Protein AF-A0AAQ1MCQ1-F1 (afdb_monomer_lite)

Foldseek 3Di:
DDFDDDPQFTWDDWDDDPQKIKTWTAHPPDQQRIWIFIDGPSHDTDDIDGHRDPVVNVVVSVVVSVVSNVVVVVVQVVLDDCADPVGGFPDWDDQARQWIWTDDPPWTAIKGFPVCCVVQPDPLLQVQFDDDDRTTTATPVARRLSVVVSCVVVVRGDDDDDPVDHPCRSVVVSLVNCVVRVVVSNVVVVVVVVVVVVVVVVVVVVVVVD

Organism: NCBI:txid1720313

InterPro domains:
  IPR054276 Domain of unknown function DUF7007 [PF22653] (80-205)

pLDDT: mean 91.24, std 7.46, range [50.47, 98.5]

Structure (mmCIF, N/CA/C/O backbone):
data_AF-A0AAQ1MCQ1-F1
#
_entry.id   AF-A0AAQ1MCQ1-F1
#
loop_
_atom_site.group_PDB
_atom_site.id
_atom_site.type_symbol
_atom_site.label_atom_id
_atom_site.label_alt_id
_atom_site.label_comp_id
_atom_site.label_asym_id
_atom_site.label_entity_id
_atom_site.label_seq_id
_atom_site.pdbx_PDB_ins_code
_atom_site.Cartn_x
_atom_site.Cartn_y
_atom_site.Cartn_z
_atom_site.occupancy
_atom_site.B_iso_or_equiv
_atom_site.auth_seq_id
_atom_site.auth_comp_id
_atom_site.auth_asym_id
_atom_site.auth_atom_id
_atom_site.pdbx_PDB_model_num
ATOM 1 N N . MET A 1 1 ? -8.388 2.622 -31.362 1.00 54.69 1 MET A N 1
ATOM 2 C CA . MET A 1 1 ? -7.335 2.719 -30.328 1.00 54.69 1 MET A CA 1
ATOM 3 C C . MET A 1 1 ? -6.683 4.078 -30.476 1.00 54.69 1 MET A C 1
ATOM 5 O O . MET A 1 1 ? -6.372 4.443 -31.602 1.00 54.69 1 MET A O 1
ATOM 9 N N . ASN A 1 2 ? -6.541 4.844 -29.393 1.00 78.44 2 ASN A N 1
ATOM 10 C CA . ASN A 1 2 ? -5.810 6.109 -29.449 1.00 78.44 2 ASN A CA 1
ATOM 11 C C . ASN A 1 2 ? -4.317 5.787 -29.511 1.00 78.44 2 ASN A C 1
ATOM 13 O O . ASN A 1 2 ? -3.780 5.181 -28.587 1.00 78.44 2 ASN A O 1
ATOM 17 N N . VAL A 1 3 ? -3.676 6.136 -30.624 1.00 87.12 3 VAL A N 1
ATOM 18 C CA . VAL A 1 3 ? -2.232 5.965 -30.799 1.00 87.12 3 VAL A CA 1
ATOM 19 C C . VAL A 1 3 ? -1.528 6.961 -29.878 1.00 87.12 3 VAL A C 1
ATOM 21 O O . VAL A 1 3 ? -1.791 8.160 -29.959 1.00 87.12 3 VAL A O 1
ATOM 24 N N . ARG A 1 4 ? -0.653 6.474 -28.990 1.00 93.81 4 ARG A N 1
ATOM 25 C CA . ARG A 1 4 ? 0.198 7.330 -28.152 1.00 93.81 4 ARG A CA 1
ATOM 26 C C . ARG A 1 4 ? 1.521 7.563 -28.867 1.00 93.81 4 ARG A C 1
ATOM 28 O O . ARG A 1 4 ? 2.126 6.611 -29.354 1.00 93.81 4 ARG A O 1
ATOM 35 N N . ILE A 1 5 ? 1.952 8.818 -28.931 1.00 94.69 5 ILE A N 1
ATOM 36 C CA . ILE A 1 5 ? 3.196 9.220 -29.589 1.00 94.69 5 ILE A CA 1
ATOM 37 C C . ILE A 1 5 ? 3.964 10.122 -28.631 1.00 94.69 5 ILE A C 1
ATOM 39 O O . ILE A 1 5 ? 3.403 11.089 -28.118 1.00 94.69 5 ILE A O 1
ATOM 43 N N . ASN A 1 6 ? 5.243 9.827 -28.419 1.00 95.25 6 ASN A N 1
ATOM 44 C CA . ASN A 1 6 ? 6.150 10.664 -27.642 1.00 95.25 6 ASN A CA 1
ATOM 45 C C . ASN A 1 6 ? 7.442 10.887 -28.430 1.00 95.25 6 ASN A C 1
ATOM 47 O O . ASN A 1 6 ? 8.059 9.935 -28.891 1.00 95.25 6 ASN A O 1
ATOM 51 N N . GLN A 1 7 ? 7.838 12.149 -28.613 1.00 93.94 7 GLN A N 1
ATOM 52 C CA . GLN A 1 7 ? 9.054 12.534 -29.353 1.00 93.94 7 GLN A CA 1
ATOM 53 C C . GLN A 1 7 ? 9.187 11.882 -30.748 1.00 93.94 7 GLN A C 1
ATOM 55 O O . GLN A 1 7 ? 10.286 11.585 -31.201 1.00 93.94 7 GLN A O 1
ATOM 60 N N . GLY A 1 8 ? 8.063 11.645 -31.433 1.00 94.00 8 GLY A N 1
ATOM 61 C CA . GLY A 1 8 ? 8.033 10.989 -32.747 1.00 94.00 8 GLY A CA 1
ATOM 62 C C . GLY A 1 8 ? 8.042 9.455 -32.712 1.00 94.00 8 GLY A C 1
ATOM 63 O O . GLY A 1 8 ? 7.820 8.839 -33.751 1.00 94.00 8 GLY A O 1
ATOM 64 N N . TYR A 1 9 ? 8.211 8.841 -31.539 1.00 96.62 9 TYR A N 1
ATOM 65 C CA . TYR A 1 9 ? 8.103 7.397 -31.345 1.00 96.62 9 TYR A CA 1
ATOM 66 C C . TYR A 1 9 ? 6.657 7.013 -31.042 1.00 96.62 9 TYR A C 1
ATOM 68 O O . TYR A 1 9 ? 6.025 7.571 -30.139 1.00 96.62 9 TYR A O 1
ATOM 76 N N . VAL A 1 10 ? 6.135 6.042 -31.784 1.00 96.50 10 VAL A N 1
ATOM 77 C CA . VAL A 1 10 ? 4.821 5.443 -31.539 1.00 96.50 10 VAL A CA 1
ATOM 78 C C . VAL A 1 10 ? 4.958 4.441 -30.403 1.00 96.50 10 VAL A C 1
ATOM 80 O O . VAL A 1 10 ? 5.807 3.559 -30.468 1.00 96.50 10 VAL A O 1
ATOM 83 N N . ILE A 1 11 ? 4.133 4.559 -29.364 1.00 96.88 11 ILE A N 1
ATOM 84 C CA . ILE A 1 11 ? 4.150 3.605 -28.254 1.00 96.88 11 ILE A CA 1
ATOM 85 C C . ILE A 1 11 ? 3.502 2.296 -28.703 1.00 96.88 11 ILE A C 1
ATOM 87 O O . ILE A 1 11 ? 2.307 2.270 -29.009 1.00 96.88 11 ILE A O 1
ATOM 91 N N . THR A 1 12 ? 4.287 1.223 -28.726 1.00 96.69 12 THR A N 1
ATOM 92 C CA . THR A 1 12 ? 3.872 -0.099 -29.213 1.00 96.69 12 THR A CA 1
ATOM 93 C C . THR A 1 12 ? 3.559 -1.070 -28.079 1.00 96.69 12 THR A C 1
ATOM 95 O O . THR A 1 12 ? 2.686 -1.920 -28.229 1.00 96.69 12 THR A O 1
ATOM 98 N N . ASP A 1 13 ? 4.229 -0.924 -26.934 1.00 96.62 13 ASP A N 1
ATOM 99 C CA . ASP A 1 13 ? 4.133 -1.848 -25.802 1.00 96.62 13 ASP A CA 1
ATOM 100 C C . ASP A 1 13 ? 4.107 -1.078 -24.486 1.00 96.62 13 ASP A C 1
ATOM 102 O O . ASP A 1 13 ? 4.677 0.012 -24.380 1.00 96.62 13 ASP A O 1
ATOM 106 N N . SER A 1 14 ? 3.463 -1.657 -23.474 1.00 96.06 14 SER A N 1
ATOM 107 C CA . SER A 1 14 ? 3.400 -1.086 -22.130 1.00 96.06 14 SER A CA 1
ATOM 108 C C . SER A 1 14 ? 3.245 -2.160 -21.059 1.00 96.06 14 SER A C 1
ATOM 110 O O . SER A 1 14 ? 2.430 -3.069 -21.221 1.00 96.06 14 SER A O 1
ATOM 112 N N . ILE A 1 15 ? 3.945 -2.005 -19.937 1.00 96.56 15 ILE A N 1
ATOM 113 C CA . ILE A 1 15 ? 3.802 -2.811 -18.720 1.00 96.56 15 ILE A CA 1
ATOM 114 C C . ILE A 1 15 ? 3.482 -1.872 -17.559 1.00 96.56 15 ILE A C 1
ATOM 116 O O . ILE A 1 15 ? 4.109 -0.827 -17.420 1.00 96.56 15 ILE A O 1
ATOM 120 N N . HIS A 1 16 ? 2.517 -2.249 -16.722 1.00 95.44 16 HIS A N 1
ATOM 121 C CA . HIS A 1 16 ? 2.160 -1.499 -15.518 1.00 95.44 16 HIS A CA 1
ATOM 122 C C . HIS A 1 16 ? 2.610 -2.251 -14.267 1.00 95.44 16 HIS A C 1
ATOM 124 O O . HIS A 1 16 ? 2.296 -3.432 -14.118 1.00 95.44 16 HIS A O 1
ATOM 130 N N . ILE A 1 17 ? 3.284 -1.547 -13.356 1.00 94.62 17 ILE A N 1
ATOM 131 C CA . ILE A 1 17 ? 3.667 -2.038 -12.028 1.00 94.62 17 ILE A CA 1
ATOM 132 C C . ILE A 1 17 ? 3.114 -1.059 -10.987 1.00 94.62 17 ILE A C 1
ATOM 134 O O . ILE A 1 17 ? 3.655 0.023 -10.751 1.00 94.62 17 ILE A O 1
ATOM 138 N N . GLY A 1 18 ? 1.978 -1.410 -10.382 1.00 88.31 18 GLY A N 1
ATOM 139 C CA . GLY A 1 18 ? 1.263 -0.509 -9.480 1.00 88.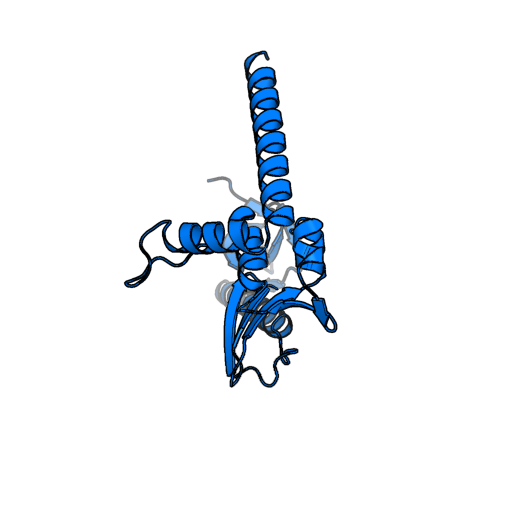31 18 GLY A CA 1
ATOM 140 C C . GLY A 1 18 ? 0.822 0.770 -10.200 1.00 88.31 18 GLY A C 1
ATOM 141 O O . GLY A 1 18 ? -0.047 0.728 -11.069 1.00 88.31 18 GLY A O 1
ATOM 142 N N . LYS A 1 19 ? 1.404 1.913 -9.819 1.00 88.56 19 LYS A N 1
ATOM 143 C CA . LYS A 1 19 ? 1.137 3.224 -10.444 1.00 88.56 19 LYS A CA 1
ATOM 144 C C . LYS A 1 19 ? 2.151 3.618 -11.525 1.00 88.56 19 LYS A C 1
ATOM 146 O O . LYS A 1 19 ? 1.944 4.643 -12.167 1.00 88.56 19 LYS A O 1
ATOM 151 N N . ALA A 1 20 ? 3.230 2.857 -11.687 1.00 92.19 20 ALA A N 1
ATOM 152 C CA . ALA A 1 20 ? 4.235 3.100 -12.711 1.00 92.19 20 ALA A CA 1
ATOM 153 C C . ALA A 1 20 ? 3.838 2.398 -14.016 1.00 92.19 20 ALA A C 1
ATOM 155 O O . ALA A 1 20 ? 3.318 1.279 -13.998 1.00 92.19 20 ALA A O 1
ATOM 156 N N . GLU A 1 21 ? 4.104 3.047 -15.145 1.00 96.69 21 GLU A N 1
ATOM 157 C CA . GLU A 1 21 ? 3.989 2.458 -16.475 1.00 96.69 21 GLU A CA 1
ATOM 158 C C . GLU A 1 21 ? 5.360 2.517 -17.152 1.00 96.69 21 GLU A C 1
ATOM 160 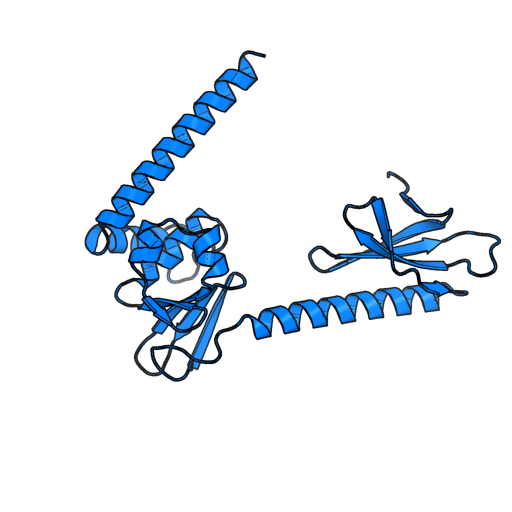O O . GLU A 1 21 ? 6.005 3.559 -17.154 1.00 96.69 21 GLU A O 1
ATOM 165 N N . PHE A 1 22 ? 5.795 1.425 -17.770 1.00 97.88 22 PHE A N 1
ATOM 166 C CA . PHE A 1 22 ? 6.969 1.399 -18.637 1.00 97.88 22 PHE A CA 1
ATOM 167 C C . PHE A 1 22 ? 6.537 1.061 -20.054 1.00 97.88 22 PHE A C 1
ATOM 169 O O . PHE A 1 22 ? 5.672 0.207 -20.246 1.00 97.88 22 PHE A O 1
ATOM 176 N N . VAL A 1 23 ? 7.116 1.726 -21.049 1.00 97.81 23 VAL A N 1
ATOM 177 C CA . VAL A 1 23 ? 6.676 1.633 -22.446 1.00 97.81 23 VAL A CA 1
ATOM 178 C C . VAL A 1 23 ? 7.836 1.412 -23.401 1.00 97.81 23 VAL A C 1
ATOM 180 O O . VAL A 1 23 ? 8.946 1.847 -23.111 1.00 97.81 23 VAL A O 1
ATOM 183 N N . ILE A 1 24 ? 7.556 0.813 -24.561 1.00 98.25 24 ILE A N 1
ATOM 184 C CA . ILE A 1 24 ? 8.437 0.861 -25.736 1.00 98.25 24 ILE A CA 1
ATOM 185 C C . ILE A 1 24 ? 7.834 1.829 -26.751 1.00 98.25 24 ILE A C 1
ATOM 187 O O . ILE A 1 24 ? 6.664 1.704 -27.120 1.00 98.25 24 ILE A O 1
ATOM 191 N N . GLY A 1 25 ? 8.643 2.783 -27.200 1.00 97.75 25 GLY A N 1
ATOM 192 C CA . GLY A 1 25 ? 8.392 3.612 -28.368 1.00 97.75 25 GLY A CA 1
ATOM 193 C C . GLY A 1 25 ? 9.208 3.130 -29.566 1.00 97.75 25 GLY A C 1
ATOM 194 O O . GLY A 1 25 ? 10.383 2.792 -29.419 1.00 97.75 25 GLY A O 1
ATOM 195 N N . GLU A 1 26 ? 8.606 3.146 -30.753 1.00 97.50 26 GLU A N 1
ATOM 196 C CA . GLU A 1 26 ? 9.258 2.794 -32.015 1.00 97.50 26 GLU A CA 1
ATOM 197 C C . GLU A 1 26 ? 9.171 3.941 -33.029 1.00 97.50 26 GLU A C 1
ATOM 199 O O . GLU A 1 26 ? 8.122 4.567 -33.206 1.00 97.50 26 GLU A O 1
ATOM 204 N N . MET A 1 27 ? 10.285 4.217 -33.705 1.00 96.31 27 MET A N 1
ATOM 205 C CA . MET A 1 27 ? 10.373 5.189 -34.790 1.00 96.31 27 MET A CA 1
ATOM 206 C C . MET A 1 27 ? 11.223 4.613 -35.924 1.00 96.31 27 MET A C 1
ATOM 208 O O . MET A 1 27 ? 12.359 4.190 -35.725 1.00 96.31 27 MET A O 1
ATOM 212 N N . SER A 1 28 ? 10.691 4.617 -37.144 1.00 90.94 28 SER A N 1
ATOM 213 C CA . SER A 1 28 ? 11.452 4.199 -38.324 1.00 90.94 28 SER A CA 1
ATOM 214 C C . SER A 1 28 ? 12.466 5.271 -38.750 1.00 90.94 28 SER A C 1
ATOM 216 O O . SER A 1 28 ? 12.240 6.463 -38.554 1.00 90.94 28 SER A O 1
ATOM 218 N N . ASN A 1 29 ? 13.553 4.856 -39.409 1.00 86.69 29 ASN A N 1
ATOM 219 C CA . ASN A 1 29 ? 14.557 5.740 -40.030 1.00 86.69 29 ASN A CA 1
ATOM 220 C C . ASN A 1 29 ? 15.342 6.656 -39.063 1.00 86.69 29 ASN A C 1
ATOM 222 O O . ASN A 1 29 ? 15.767 7.743 -39.447 1.00 86.69 29 ASN A O 1
ATOM 226 N N . THR A 1 30 ? 15.575 6.213 -37.827 1.00 89.62 30 THR A N 1
ATOM 227 C CA . THR A 1 30 ? 16.449 6.878 -36.839 1.00 89.62 30 THR A CA 1
ATOM 228 C C . THR A 1 30 ? 17.598 5.942 -36.428 1.00 89.62 30 THR A C 1
ATOM 230 O O . THR A 1 30 ? 17.419 4.723 -36.472 1.00 89.62 30 THR A O 1
ATOM 233 N N . PRO A 1 31 ? 18.777 6.459 -36.019 1.00 89.19 31 PRO A N 1
ATOM 234 C CA . PRO A 1 31 ? 19.873 5.635 -35.496 1.00 89.19 31 PRO A CA 1
ATOM 235 C C . PRO A 1 31 ? 19.496 4.778 -34.276 1.00 89.19 31 PRO A C 1
ATOM 237 O O . PRO A 1 31 ? 20.094 3.725 -34.065 1.00 89.19 31 PRO A O 1
ATOM 240 N N . ALA A 1 32 ? 18.507 5.213 -33.490 1.00 94.12 32 ALA A N 1
ATOM 241 C CA . ALA A 1 32 ? 17.949 4.467 -32.365 1.00 94.12 32 ALA A CA 1
ATOM 242 C C . ALA A 1 32 ? 16.444 4.240 -32.589 1.00 94.12 32 ALA A C 1
ATOM 244 O O . ALA A 1 32 ? 15.640 5.043 -32.128 1.00 94.12 32 ALA A O 1
ATOM 245 N N . PRO A 1 33 ? 16.042 3.198 -33.340 1.00 97.12 33 PRO A N 1
ATOM 246 C CA . PRO A 1 33 ? 14.639 2.944 -33.678 1.00 97.12 33 PRO A CA 1
ATOM 247 C C . PRO A 1 33 ? 13.744 2.605 -32.491 1.00 97.12 33 PRO A C 1
ATOM 249 O O . PRO A 1 33 ? 12.527 2.706 -32.620 1.00 97.12 33 PRO A O 1
ATOM 252 N N . PHE A 1 34 ? 14.316 2.237 -31.344 1.00 98.31 34 PHE A N 1
ATOM 253 C CA . PHE A 1 34 ? 13.559 1.885 -30.151 1.00 98.31 34 PHE A CA 1
ATOM 254 C C . PHE A 1 34 ? 13.958 2.761 -28.973 1.00 98.31 34 PHE A C 1
ATOM 256 O O . PHE A 1 34 ? 15.116 3.153 -28.830 1.00 98.31 34 PHE A O 1
ATOM 263 N N . VAL A 1 35 ? 13.006 3.019 -28.089 1.00 98.12 35 VAL A N 1
ATOM 264 C CA . VAL A 1 35 ? 13.251 3.691 -26.816 1.00 98.12 35 VAL A CA 1
ATOM 265 C C . VAL A 1 35 ? 12.343 3.105 -25.753 1.00 98.12 35 VAL A C 1
ATOM 267 O O . VAL A 1 35 ? 11.178 2.826 -26.028 1.00 98.12 35 VAL A O 1
ATOM 270 N N . THR A 1 36 ? 12.855 2.921 -24.543 1.00 98.31 36 THR A N 1
ATOM 271 C CA . THR A 1 36 ? 12.014 2.645 -23.379 1.00 98.31 36 THR A CA 1
ATOM 272 C C . THR A 1 36 ? 11.842 3.904 -22.545 1.00 98.31 36 THR A C 1
ATOM 274 O O . THR A 1 36 ? 12.791 4.667 -22.369 1.00 98.31 36 THR A O 1
ATOM 277 N N . TRP A 1 37 ? 10.646 4.132 -22.011 1.00 98.19 37 TRP A N 1
ATOM 278 C CA . TRP A 1 37 ? 10.375 5.218 -21.065 1.00 98.19 37 TRP A CA 1
ATOM 279 C C . TRP A 1 37 ? 9.621 4.698 -19.855 1.00 98.19 37 TRP A C 1
ATOM 281 O O . TRP A 1 37 ? 8.891 3.714 -19.949 1.00 98.19 37 TRP A O 1
ATOM 291 N N . GLU A 1 38 ? 9.737 5.424 -18.750 1.00 96.81 38 GLU A N 1
ATOM 292 C CA . GLU A 1 38 ? 8.694 5.423 -17.734 1.00 96.81 38 GLU A CA 1
ATOM 293 C C . GLU A 1 38 ? 7.653 6.477 -18.118 1.00 96.81 38 GLU A C 1
ATOM 295 O O . GLU A 1 38 ? 7.995 7.571 -18.577 1.00 96.81 38 GLU A O 1
ATOM 300 N N . CYS A 1 39 ? 6.382 6.126 -17.981 1.00 94.19 39 CYS A N 1
ATOM 301 C CA . CYS A 1 39 ? 5.243 6.975 -18.252 1.00 94.19 39 CYS A CA 1
ATOM 302 C C . CYS A 1 39 ? 4.426 7.166 -16.975 1.00 94.19 39 CYS A C 1
ATOM 304 O O . CYS A 1 39 ? 4.161 6.227 -16.224 1.00 94.19 39 CYS A O 1
ATOM 306 N N . LYS A 1 40 ? 3.987 8.401 -16.750 1.00 88.31 40 LYS A N 1
ATOM 307 C CA . LYS A 1 40 ? 3.058 8.759 -15.685 1.00 88.31 40 LYS A CA 1
ATOM 308 C C . LYS A 1 40 ? 1.837 9.448 -16.280 1.00 88.31 40 LYS A C 1
ATOM 310 O O . LYS A 1 40 ? 1.958 10.272 -17.186 1.00 88.31 40 LYS A O 1
ATOM 315 N N . ASP A 1 41 ? 0.661 9.077 -15.777 1.00 84.56 41 ASP A N 1
ATOM 316 C CA . ASP A 1 41 ? -0.644 9.627 -16.174 1.00 84.56 41 ASP A CA 1
ATOM 317 C C . ASP A 1 41 ? -0.937 9.537 -17.692 1.00 84.56 41 ASP A C 1
ATOM 319 O O . ASP A 1 41 ? -1.775 10.259 -18.231 1.00 84.56 41 ASP A O 1
ATOM 323 N N . GLY A 1 42 ? -0.245 8.633 -18.397 1.00 82.62 42 GLY A N 1
ATOM 324 C CA . GLY A 1 42 ? -0.431 8.348 -19.820 1.00 82.62 42 GLY A CA 1
ATOM 325 C C . GLY A 1 42 ? 0.084 9.418 -20.790 1.00 82.62 42 GLY A C 1
ATOM 326 O O . GLY A 1 42 ? -0.092 9.248 -21.997 1.00 82.62 42 GLY A O 1
ATOM 327 N N . ASN A 1 43 ? 0.691 10.507 -20.303 1.00 86.69 43 ASN A N 1
ATOM 328 C CA . ASN A 1 43 ? 1.175 11.609 -21.145 1.00 86.69 43 ASN A CA 1
ATOM 329 C C . ASN A 1 43 ? 2.544 12.187 -20.744 1.00 86.69 43 ASN A C 1
ATOM 331 O O . ASN A 1 43 ? 3.086 13.004 -21.488 1.00 86.69 43 ASN A O 1
ATOM 335 N N . ASN A 1 44 ? 3.112 11.779 -19.608 1.00 91.06 44 ASN A N 1
ATOM 336 C CA . ASN A 1 44 ? 4.391 12.284 -19.125 1.00 91.06 44 ASN A CA 1
ATOM 337 C C . ASN A 1 44 ? 5.455 11.186 -19.199 1.00 91.06 44 ASN A C 1
ATOM 339 O O . ASN A 1 44 ? 5.395 10.234 -18.426 1.00 91.06 44 ASN A O 1
ATOM 343 N N . TYR A 1 45 ? 6.412 11.320 -20.119 1.00 94.94 45 TYR A N 1
ATOM 344 C CA . TYR A 1 45 ? 7.428 10.307 -20.418 1.00 94.94 45 TYR A CA 1
ATOM 345 C C . TYR A 1 45 ? 8.824 10.771 -19.992 1.00 94.94 45 TYR A C 1
ATOM 347 O O . TYR A 1 45 ? 9.261 11.856 -20.382 1.00 94.94 45 TYR A O 1
ATOM 355 N N . PHE A 1 46 ? 9.545 9.948 -19.231 1.00 95.06 46 PHE A N 1
ATOM 356 C CA . PHE A 1 46 ? 10.850 10.306 -18.666 1.00 95.06 46 PHE A CA 1
ATOM 357 C C . PHE A 1 46 ? 11.810 9.108 -18.561 1.00 95.06 46 PHE A C 1
ATOM 359 O O . PHE A 1 46 ? 11.441 7.957 -18.797 1.00 95.06 46 PHE A O 1
ATOM 366 N N . TRP A 1 47 ? 13.086 9.419 -18.285 1.00 94.75 47 TRP A N 1
ATOM 367 C CA . TRP A 1 47 ? 14.206 8.466 -18.189 1.00 94.75 47 TRP A CA 1
ATOM 368 C C . TRP A 1 47 ? 14.279 7.508 -19.390 1.00 94.75 47 TRP A C 1
ATOM 370 O O . TRP A 1 47 ? 14.098 6.298 -19.263 1.00 94.75 47 TRP A O 1
ATOM 380 N N . GLY A 1 48 ? 14.470 8.089 -20.580 1.00 96.69 48 GLY A N 1
ATOM 381 C CA . GLY A 1 48 ? 14.471 7.358 -21.845 1.00 96.69 48 GLY A CA 1
ATOM 382 C C . GLY A 1 48 ? 15.763 6.598 -22.120 1.00 96.69 48 GLY A C 1
ATOM 383 O O . GLY A 1 48 ? 16.826 7.219 -22.111 1.00 96.69 48 GLY A O 1
ATOM 384 N N . HIS A 1 49 ? 15.679 5.300 -22.424 1.00 97.75 49 HIS A N 1
ATOM 385 C CA . HIS A 1 49 ? 16.821 4.510 -22.902 1.00 97.75 49 HIS A CA 1
ATOM 386 C C . HIS A 1 49 ? 16.664 4.221 -24.395 1.00 97.75 49 HIS A C 1
ATOM 388 O O . HIS A 1 49 ? 15.772 3.481 -24.801 1.00 97.75 49 HIS A O 1
ATOM 394 N N . TYR A 1 50 ? 17.522 4.824 -25.218 1.00 97.25 50 TYR A N 1
ATOM 395 C CA . TYR A 1 50 ? 17.488 4.698 -26.677 1.00 97.25 50 TYR A CA 1
ATOM 396 C C . TYR A 1 50 ? 18.309 3.493 -27.143 1.00 97.25 50 TYR A C 1
ATOM 398 O O . TYR A 1 50 ? 19.461 3.320 -26.746 1.00 97.25 50 TYR A O 1
ATOM 406 N N . LEU A 1 51 ? 17.709 2.652 -27.983 1.00 97.25 51 LEU A N 1
ATOM 407 C CA . LEU A 1 51 ? 18.163 1.298 -28.282 1.00 97.25 51 LEU A CA 1
ATOM 408 C C . LEU A 1 51 ? 18.069 1.009 -29.785 1.00 97.25 51 LEU A C 1
ATOM 410 O O . LEU A 1 51 ? 17.215 1.525 -30.508 1.00 97.25 51 LEU A O 1
ATOM 414 N N . THR A 1 52 ? 18.966 0.151 -30.268 1.00 96.44 52 THR A N 1
ATOM 415 C CA . THR A 1 52 ? 19.110 -0.134 -31.705 1.00 96.44 52 THR A CA 1
ATOM 416 C C . THR A 1 52 ? 18.335 -1.356 -32.177 1.00 96.44 52 THR A C 1
ATOM 418 O O . THR A 1 52 ? 18.121 -1.525 -33.374 1.00 96.44 52 THR A O 1
ATOM 421 N N . THR A 1 53 ? 17.904 -2.223 -31.257 1.00 97.00 53 THR A N 1
ATOM 422 C CA . THR A 1 53 ? 17.188 -3.457 -31.596 1.00 97.00 53 THR A CA 1
ATOM 423 C C . THR A 1 53 ? 15.958 -3.637 -30.725 1.00 97.00 53 THR A C 1
ATOM 425 O O . THR A 1 53 ? 15.978 -3.333 -29.531 1.00 97.00 53 THR A O 1
ATOM 428 N N . ARG A 1 54 ? 14.912 -4.218 -31.317 1.00 97.19 54 ARG A N 1
ATOM 429 C CA . ARG A 1 54 ? 13.668 -4.560 -30.626 1.00 97.19 54 ARG A CA 1
ATOM 430 C C . ARG A 1 54 ? 13.921 -5.428 -29.394 1.00 97.19 54 ARG A C 1
ATOM 432 O O . ARG A 1 54 ? 13.439 -5.125 -28.313 1.00 97.19 54 ARG A O 1
ATOM 439 N N . LYS A 1 55 ? 14.763 -6.456 -29.539 1.00 98.12 55 LYS A N 1
ATOM 440 C CA . LYS A 1 55 ? 15.117 -7.370 -28.445 1.00 98.12 55 LYS A CA 1
ATOM 441 C C . LYS A 1 55 ? 15.818 -6.659 -27.282 1.00 98.12 55 LYS A C 1
ATOM 443 O O . LYS A 1 55 ? 15.619 -7.044 -26.136 1.00 98.12 55 LYS A O 1
ATOM 448 N N . ALA A 1 56 ? 16.646 -5.646 -27.553 1.00 98.19 56 ALA A N 1
ATOM 449 C CA . ALA A 1 56 ? 17.255 -4.850 -26.489 1.00 98.19 56 ALA A CA 1
ATOM 450 C C . ALA A 1 56 ? 16.205 -4.003 -25.753 1.00 98.19 56 ALA A C 1
ATOM 452 O O . ALA A 1 56 ? 16.235 -3.958 -24.530 1.00 98.19 56 ALA A O 1
ATOM 453 N N . ALA A 1 57 ? 15.249 -3.412 -26.479 1.00 98.25 57 ALA A N 1
ATOM 454 C CA . ALA A 1 57 ? 14.129 -2.676 -25.886 1.00 98.25 57 ALA A CA 1
ATOM 455 C C . ALA A 1 57 ? 13.211 -3.562 -25.041 1.00 98.25 57 ALA A C 1
ATOM 457 O O . ALA A 1 57 ? 12.831 -3.170 -23.945 1.00 98.25 57 ALA A O 1
ATOM 458 N N . GLU A 1 58 ? 12.914 -4.777 -25.496 1.00 98.50 58 GLU A N 1
ATOM 459 C CA . GLU A 1 58 ? 12.137 -5.752 -24.723 1.00 98.50 58 GLU A CA 1
ATOM 460 C C . GLU A 1 58 ? 12.860 -6.184 -23.442 1.00 98.50 58 GLU A C 1
ATOM 462 O O . GLU A 1 58 ? 12.233 -6.277 -22.389 1.00 98.50 58 GLU A O 1
ATOM 467 N N . ARG A 1 59 ? 14.180 -6.411 -23.502 1.00 98.44 59 ARG A N 1
ATOM 468 C CA . ARG A 1 59 ? 14.974 -6.729 -22.305 1.00 98.44 59 ARG A CA 1
ATOM 469 C C . ARG A 1 59 ? 14.988 -5.575 -21.312 1.00 98.44 59 ARG A C 1
ATOM 471 O O . ARG A 1 59 ? 14.706 -5.807 -20.143 1.00 98.44 59 ARG A O 1
ATOM 478 N N . ASP A 1 60 ? 15.259 -4.360 -21.779 1.00 98.50 60 ASP A N 1
ATOM 479 C CA . ASP A 1 60 ? 15.280 -3.172 -20.923 1.00 98.50 60 ASP A CA 1
ATOM 480 C C . ASP A 1 60 ? 13.900 -2.901 -20.296 1.00 98.50 60 ASP A C 1
ATOM 482 O O . ASP A 1 60 ? 13.806 -2.665 -19.093 1.00 98.50 60 ASP A O 1
ATOM 486 N N . LEU A 1 61 ? 12.815 -3.048 -21.069 1.00 98.38 61 LEU A N 1
ATOM 487 C CA . LEU A 1 61 ? 11.444 -2.928 -20.566 1.00 98.38 61 LEU A CA 1
ATOM 488 C C . LEU A 1 61 ? 11.181 -3.899 -19.403 1.00 98.38 61 LEU A C 1
ATOM 490 O O . LEU A 1 61 ? 10.642 -3.497 -18.371 1.00 98.38 61 LEU A O 1
ATOM 494 N N . LEU A 1 62 ? 11.556 -5.172 -19.567 1.00 98.25 62 LEU A N 1
ATOM 495 C CA . LEU A 1 62 ? 11.374 -6.194 -18.537 1.00 98.25 62 LEU A CA 1
ATOM 496 C C . LEU A 1 62 ? 12.265 -5.944 -17.316 1.00 98.25 62 LEU A C 1
ATOM 498 O O . LEU A 1 62 ? 11.790 -6.077 -16.192 1.00 98.25 62 LEU A O 1
ATOM 502 N N . GLU A 1 63 ? 13.524 -5.553 -17.512 1.00 98.12 63 GLU A N 1
ATOM 503 C CA . GLU A 1 63 ? 14.451 -5.234 -16.419 1.00 98.12 63 GLU A CA 1
ATOM 504 C C . GLU A 1 63 ? 13.930 -4.068 -15.567 1.00 98.12 63 GLU A C 1
ATOM 506 O O . GLU A 1 63 ? 13.923 -4.166 -14.340 1.00 98.12 63 GLU A O 1
ATOM 511 N N . ARG A 1 64 ? 13.407 -3.005 -16.192 1.00 97.50 64 ARG A N 1
ATOM 512 C CA . ARG A 1 64 ? 12.790 -1.871 -15.481 1.00 97.50 64 ARG A CA 1
ATOM 513 C C . ARG A 1 64 ? 11.532 -2.281 -14.719 1.00 97.50 64 ARG A C 1
ATOM 515 O O . ARG A 1 64 ? 11.363 -1.893 -13.566 1.00 97.50 64 ARG A O 1
ATOM 522 N N . ALA A 1 65 ? 10.678 -3.102 -15.331 1.00 96.62 65 ALA A N 1
ATOM 523 C CA . ALA A 1 65 ? 9.478 -3.611 -14.673 1.00 96.62 65 ALA A CA 1
ATOM 524 C C . ALA A 1 65 ? 9.813 -4.487 -13.450 1.00 96.62 65 ALA A C 1
ATOM 526 O O . ALA A 1 65 ? 9.168 -4.360 -12.410 1.00 96.62 65 ALA A O 1
ATOM 527 N N . VAL A 1 66 ? 10.837 -5.343 -13.551 1.00 97.12 66 VAL A N 1
ATOM 528 C CA . VAL A 1 66 ? 11.314 -6.169 -12.430 1.00 97.12 66 VAL A CA 1
ATOM 529 C C . VAL A 1 66 ? 11.904 -5.299 -11.322 1.00 97.12 66 VAL A C 1
ATOM 531 O O . VAL A 1 66 ? 11.527 -5.469 -10.167 1.00 97.12 66 VAL A O 1
ATOM 534 N N . GLN A 1 67 ? 12.762 -4.332 -11.657 1.00 96.31 67 GLN A N 1
ATOM 535 C CA . GLN A 1 67 ? 13.345 -3.416 -10.670 1.00 96.31 67 GLN A CA 1
ATOM 536 C C . GLN A 1 67 ? 12.273 -2.630 -9.909 1.00 96.31 67 GLN A C 1
ATOM 538 O O . GLN A 1 67 ? 12.367 -2.489 -8.689 1.00 96.31 67 GLN A O 1
ATOM 543 N N . GLU A 1 68 ? 11.236 -2.155 -10.601 1.00 95.75 68 GLU A N 1
ATOM 544 C CA . GLU A 1 68 ? 10.125 -1.452 -9.960 1.00 95.75 68 GLU A CA 1
ATOM 545 C C . GLU A 1 68 ? 9.314 -2.382 -9.049 1.00 95.75 68 GLU A C 1
ATOM 547 O O . GLU A 1 68 ? 8.962 -2.004 -7.930 1.00 95.75 68 GLU A O 1
ATOM 552 N N . LEU A 1 69 ? 9.060 -3.622 -9.478 1.00 94.75 69 LEU A N 1
ATOM 553 C CA . LEU A 1 69 ? 8.373 -4.614 -8.649 1.00 94.75 69 LEU A CA 1
ATOM 554 C C . LEU A 1 69 ? 9.171 -4.925 -7.374 1.00 94.75 69 LEU A C 1
ATOM 556 O O . LEU A 1 69 ? 8.604 -4.958 -6.280 1.00 94.75 69 LEU A O 1
ATOM 560 N N . GLU A 1 70 ? 10.484 -5.118 -7.493 1.00 95.19 70 GLU A N 1
ATOM 561 C CA . GLU A 1 70 ? 11.382 -5.345 -6.358 1.00 95.19 70 GLU A CA 1
ATOM 562 C C . GLU A 1 70 ? 11.442 -4.129 -5.427 1.00 95.19 70 GLU A C 1
ATOM 564 O O . GLU A 1 70 ? 11.401 -4.278 -4.204 1.00 95.19 70 GLU A O 1
ATOM 569 N N . TYR A 1 71 ? 11.505 -2.918 -5.987 1.00 91.75 71 TYR A N 1
ATOM 570 C CA . TYR A 1 71 ? 11.473 -1.676 -5.223 1.00 91.75 71 TYR A CA 1
ATOM 571 C C . TYR A 1 71 ? 10.180 -1.544 -4.415 1.00 91.75 71 TYR A C 1
ATOM 573 O O . TYR A 1 71 ? 10.245 -1.312 -3.205 1.00 91.75 71 TYR A O 1
ATOM 581 N N . GLN A 1 72 ? 9.019 -1.753 -5.042 1.00 90.25 72 GLN A N 1
ATOM 582 C CA . GLN A 1 72 ? 7.725 -1.702 -4.358 1.00 90.25 72 GLN A CA 1
ATOM 583 C C . GLN A 1 72 ? 7.600 -2.800 -3.293 1.00 90.25 72 GLN A C 1
ATOM 585 O O . GLN A 1 72 ? 7.158 -2.515 -2.180 1.00 90.25 72 GLN A O 1
ATOM 590 N N . THR A 1 73 ? 8.055 -4.022 -3.588 1.00 88.06 73 THR A N 1
ATOM 591 C CA . THR A 1 73 ? 8.038 -5.150 -2.639 1.00 88.06 73 THR A CA 1
ATOM 592 C C . THR A 1 73 ? 8.894 -4.857 -1.409 1.00 88.06 73 THR A C 1
ATOM 594 O O . THR A 1 73 ? 8.438 -5.018 -0.279 1.00 88.06 73 THR A O 1
ATOM 597 N N . ARG A 1 74 ? 10.123 -4.366 -1.605 1.00 88.81 74 ARG A N 1
ATOM 598 C CA . ARG A 1 74 ? 11.021 -3.989 -0.505 1.00 88.81 74 ARG A CA 1
ATOM 599 C C . ARG A 1 74 ? 10.450 -2.844 0.320 1.00 88.81 74 ARG A C 1
ATOM 601 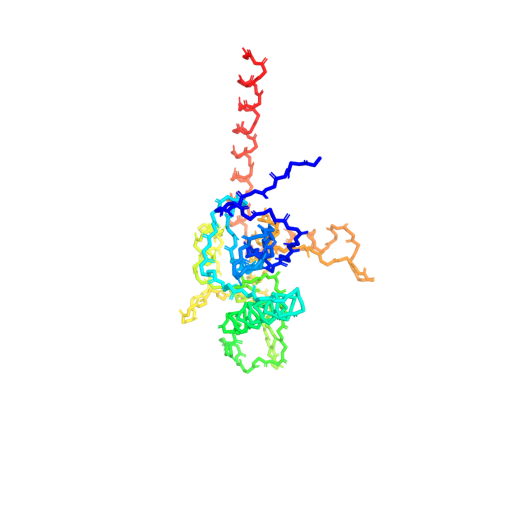O O . ARG A 1 74 ? 10.453 -2.932 1.541 1.00 88.81 74 ARG A O 1
ATOM 608 N N . ARG A 1 75 ? 9.901 -1.811 -0.324 1.00 85.56 75 ARG A N 1
ATOM 609 C CA . ARG A 1 75 ? 9.227 -0.719 0.391 1.00 85.56 75 ARG A CA 1
ATOM 610 C C . ARG A 1 75 ? 8.045 -1.209 1.212 1.00 85.56 75 ARG A C 1
ATOM 612 O O . ARG A 1 75 ? 7.830 -0.707 2.307 1.00 85.56 75 ARG A O 1
ATOM 619 N N . GLN A 1 76 ? 7.284 -2.174 0.705 1.00 80.56 76 GLN A N 1
ATOM 620 C CA . GLN A 1 76 ? 6.202 -2.782 1.470 1.00 80.56 76 GLN A CA 1
ATOM 621 C C . GLN A 1 76 ? 6.739 -3.574 2.669 1.00 80.56 76 GLN A C 1
ATOM 623 O O . GLN A 1 76 ? 6.203 -3.423 3.760 1.00 80.56 76 GLN A O 1
ATOM 628 N N . ALA A 1 77 ? 7.815 -4.346 2.506 1.00 80.19 77 ALA A N 1
ATOM 629 C CA . ALA A 1 77 ? 8.444 -5.079 3.607 1.00 80.19 77 ALA A CA 1
ATOM 630 C C . ALA A 1 77 ? 9.020 -4.141 4.687 1.00 80.19 77 ALA A C 1
ATOM 632 O O . ALA A 1 77 ? 8.832 -4.367 5.878 1.00 80.19 77 ALA A O 1
ATOM 633 N N . GLU A 1 78 ? 9.642 -3.028 4.289 1.00 81.88 78 GLU A N 1
ATOM 634 C CA . GLU A 1 78 ? 10.077 -1.958 5.206 1.00 81.88 78 GLU A CA 1
ATOM 635 C C . GLU A 1 78 ? 8.899 -1.317 5.955 1.00 81.88 78 GLU A C 1
ATOM 637 O O . GLU A 1 78 ? 9.062 -0.748 7.038 1.00 81.88 78 GLU A O 1
ATOM 642 N N . MET A 1 79 ? 7.691 -1.399 5.388 1.00 80.75 79 MET A N 1
ATOM 643 C CA . MET A 1 79 ? 6.492 -0.902 6.039 1.00 80.75 79 MET A CA 1
ATOM 644 C C . MET A 1 79 ? 5.952 -1.841 7.119 1.00 80.75 79 MET A C 1
ATOM 646 O O . MET A 1 79 ? 5.117 -1.366 7.887 1.00 80.75 79 MET A O 1
ATOM 650 N N . GLU A 1 80 ? 6.379 -3.100 7.198 1.00 89.12 80 GLU A N 1
ATOM 651 C CA . GLU A 1 80 ? 5.880 -4.105 8.151 1.00 89.12 80 GLU A CA 1
ATOM 652 C C . GLU A 1 80 ? 6.457 -3.907 9.566 1.00 89.12 80 GLU A C 1
ATOM 654 O O . GLU A 1 80 ? 7.603 -3.465 9.708 1.00 89.12 80 GLU A O 1
ATOM 659 N N . PRO A 1 81 ? 5.693 -4.224 10.628 1.00 90.25 81 PRO A N 1
ATOM 660 C CA . PRO A 1 81 ? 6.212 -4.193 11.989 1.00 90.25 81 PRO A CA 1
ATOM 661 C C . PRO A 1 81 ? 7.242 -5.313 12.175 1.00 90.25 81 PRO A C 1
ATOM 663 O O . PRO A 1 81 ? 6.996 -6.459 11.795 1.00 90.25 81 PRO A O 1
ATOM 666 N N . GLN A 1 82 ? 8.399 -4.958 12.737 1.00 88.62 82 GLN A N 1
ATOM 667 C CA . GLN A 1 82 ? 9.439 -5.913 13.143 1.00 88.62 82 GLN A CA 1
ATOM 668 C C . GLN A 1 82 ? 9.250 -6.342 14.599 1.00 88.62 82 GLN A C 1
ATOM 670 O O . GLN A 1 82 ? 9.420 -7.509 14.930 1.00 88.62 82 GLN 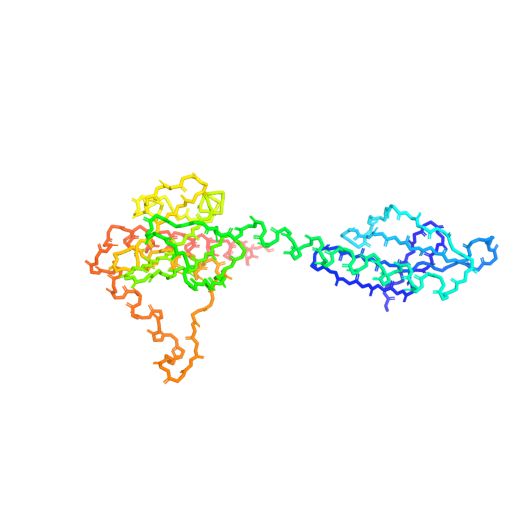A O 1
ATOM 675 N N . ASP A 1 83 ? 8.810 -5.398 15.429 1.00 90.06 83 ASP A N 1
ATOM 676 C CA . ASP A 1 83 ? 8.529 -5.587 16.844 1.00 90.06 83 ASP A CA 1
ATOM 677 C C . ASP A 1 83 ? 7.079 -5.195 17.137 1.00 90.06 83 ASP A C 1
ATOM 679 O O . ASP A 1 83 ? 6.461 -4.432 16.385 1.00 90.06 83 ASP A O 1
ATOM 683 N N . SER A 1 84 ? 6.541 -5.697 18.247 1.00 93.19 84 SER A N 1
ATOM 684 C CA . SER A 1 84 ? 5.216 -5.326 18.738 1.00 93.19 84 SER A CA 1
ATOM 685 C C . SER A 1 84 ? 5.260 -4.988 20.230 1.00 93.19 84 SER A C 1
ATOM 687 O O . SER A 1 84 ? 6.107 -5.522 20.953 1.00 93.19 84 SER A O 1
ATOM 689 N N . PRO A 1 85 ? 4.321 -4.165 20.731 1.00 93.12 85 PRO A N 1
ATOM 690 C CA . PRO A 1 85 ? 4.202 -3.907 22.168 1.00 93.12 85 PRO A CA 1
ATOM 691 C C . PRO A 1 85 ? 3.832 -5.164 22.978 1.00 93.12 85 PRO A C 1
ATOM 693 O O . PRO A 1 85 ? 3.969 -5.167 24.198 1.00 93.12 85 PRO A O 1
ATOM 696 N N . TRP A 1 86 ? 3.397 -6.242 22.314 1.00 93.88 86 TRP A N 1
ATOM 697 C CA . TRP A 1 86 ? 2.993 -7.510 22.931 1.00 93.88 86 TRP A CA 1
ATOM 698 C C . TRP A 1 86 ? 4.073 -8.604 22.846 1.00 93.88 86 TRP A C 1
ATOM 700 O O . TRP A 1 86 ? 3.786 -9.777 23.098 1.00 93.88 86 TRP A O 1
ATOM 710 N N . GLY A 1 87 ? 5.306 -8.240 22.478 1.00 92.00 87 GLY A N 1
ATOM 711 C CA . GLY A 1 87 ? 6.451 -9.147 22.364 1.00 92.00 87 GLY A CA 1
ATOM 712 C C . GLY A 1 87 ? 6.804 -9.533 20.925 1.00 92.00 87 GLY A C 1
ATOM 713 O O . GLY A 1 87 ? 6.443 -8.846 19.967 1.00 92.00 87 GLY A O 1
ATOM 714 N N . GLU A 1 88 ? 7.546 -10.633 20.783 1.00 93.44 88 GLU A N 1
ATOM 715 C CA . GLU A 1 88 ? 8.022 -11.130 19.488 1.00 93.44 88 GLU A CA 1
ATOM 716 C C . GLU A 1 88 ? 6.850 -11.559 18.595 1.00 93.44 88 GLU A C 1
ATOM 718 O O . GLU A 1 88 ? 5.999 -12.364 18.989 1.00 93.44 88 GLU A O 1
ATOM 723 N N . ILE A 1 89 ? 6.815 -11.012 17.379 1.00 94.38 89 ILE A N 1
ATOM 724 C CA . ILE A 1 89 ? 5.779 -11.308 16.390 1.00 94.38 89 ILE A CA 1
ATOM 725 C C . ILE A 1 89 ? 5.999 -12.723 15.854 1.00 94.38 89 ILE A C 1
ATOM 727 O O . ILE A 1 89 ? 6.997 -13.000 15.195 1.00 94.38 89 ILE A O 1
ATOM 731 N N . GLN A 1 90 ? 5.033 -13.609 16.087 1.00 93.38 90 GLN A N 1
ATOM 732 C CA . GLN A 1 90 ? 5.050 -14.972 15.551 1.00 93.38 90 GLN A CA 1
ATOM 733 C C . GLN A 1 90 ? 4.372 -15.042 14.188 1.00 93.38 90 GLN A C 1
ATOM 735 O O . GLN A 1 90 ? 4.844 -15.725 13.279 1.00 93.38 90 GLN A O 1
ATOM 740 N N . THR A 1 91 ? 3.250 -14.336 14.041 1.00 91.38 91 THR A N 1
ATOM 741 C CA . THR A 1 91 ? 2.533 -14.240 12.770 1.00 91.38 91 THR A CA 1
ATOM 742 C C . THR A 1 91 ? 2.077 -12.815 12.512 1.00 91.38 91 THR A C 1
ATOM 744 O O . THR A 1 91 ? 1.797 -12.044 13.433 1.00 91.38 91 THR A O 1
ATOM 747 N N . ARG A 1 92 ? 2.022 -12.470 11.226 1.00 92.75 92 ARG A N 1
ATOM 748 C CA . ARG A 1 92 ? 1.561 -11.175 10.740 1.00 92.75 92 ARG A CA 1
ATOM 749 C C . ARG A 1 92 ? 0.683 -11.375 9.517 1.00 92.75 92 ARG A C 1
ATOM 751 O O . ARG A 1 92 ? 1.060 -12.084 8.583 1.00 92.75 92 ARG A O 1
ATOM 758 N N . GLU A 1 93 ? -0.463 -10.722 9.517 1.00 91.44 93 GLU A N 1
ATOM 759 C CA . GLU A 1 93 ? -1.367 -10.653 8.380 1.00 91.44 93 GLU A CA 1
ATOM 760 C C . GLU A 1 93 ? -1.466 -9.202 7.916 1.00 91.44 93 GLU A C 1
ATOM 762 O O . GLU A 1 93 ? -1.774 -8.292 8.690 1.00 91.44 93 GLU A O 1
ATOM 767 N N . THR A 1 94 ? -1.199 -8.976 6.634 1.00 92.38 94 THR A N 1
ATOM 768 C CA . THR A 1 94 ? -1.332 -7.653 6.024 1.00 92.38 94 THR A CA 1
ATOM 769 C C . THR A 1 94 ? -2.803 -7.365 5.757 1.00 92.38 94 THR A C 1
ATOM 771 O O . THR A 1 94 ? -3.385 -7.929 4.833 1.00 92.38 94 THR A O 1
ATOM 774 N N . LEU A 1 95 ? -3.390 -6.447 6.528 1.00 92.19 95 LEU A N 1
ATOM 775 C CA . LEU A 1 95 ? -4.759 -5.975 6.303 1.00 92.19 95 LEU A CA 1
ATOM 776 C C . LEU A 1 95 ? -4.786 -5.008 5.114 1.00 92.19 95 LEU A C 1
ATOM 778 O O . LEU A 1 95 ? -5.602 -5.143 4.206 1.00 92.19 95 LEU A O 1
ATOM 782 N N . CYS A 1 96 ? -3.855 -4.052 5.111 1.00 90.81 96 CYS A N 1
ATOM 783 C CA . CYS A 1 96 ? -3.524 -3.196 3.976 1.00 90.81 96 CYS A CA 1
ATOM 784 C C . CYS A 1 96 ? -2.092 -2.651 4.139 1.00 90.81 96 CYS A C 1
ATOM 786 O O . CYS A 1 96 ? -1.532 -2.739 5.231 1.00 90.81 96 CYS A O 1
ATOM 788 N N . PRO A 1 97 ? -1.471 -2.045 3.110 1.00 89.69 97 PRO A N 1
ATOM 789 C CA . PRO A 1 97 ? -0.159 -1.419 3.273 1.00 89.69 97 PRO A CA 1
ATOM 790 C C . PRO A 1 97 ? -0.156 -0.402 4.426 1.00 89.69 97 PRO A C 1
ATOM 792 O O . PRO A 1 97 ? -0.856 0.608 4.370 1.00 89.69 97 PRO A O 1
ATOM 795 N N . GLY A 1 98 ? 0.617 -0.686 5.480 1.00 91.75 98 GLY A N 1
ATOM 796 C CA . GLY A 1 98 ? 0.687 0.139 6.691 1.00 91.75 98 GLY A CA 1
ATOM 797 C C . GLY A 1 98 ? -0.288 -0.235 7.817 1.00 91.75 98 GLY A C 1
ATOM 798 O O . GLY A 1 98 ? -0.259 0.442 8.839 1.00 91.75 98 GLY A O 1
ATOM 799 N N . ALA A 1 99 ? -1.107 -1.281 7.673 1.00 94.81 99 ALA A N 1
ATOM 800 C CA . ALA A 1 99 ? -1.931 -1.839 8.747 1.00 94.81 99 ALA A CA 1
ATOM 801 C C . ALA A 1 99 ? -1.834 -3.370 8.776 1.00 94.81 99 ALA A C 1
ATOM 803 O O . ALA A 1 99 ? -2.079 -4.039 7.768 1.00 94.81 99 ALA A O 1
ATOM 804 N N . TYR A 1 100 ? -1.509 -3.923 9.939 1.00 95.00 100 TYR A N 1
ATOM 805 C CA . TYR A 1 100 ? -1.191 -5.338 10.105 1.00 95.00 100 TYR A CA 1
ATOM 806 C C . TYR A 1 100 ? -1.893 -5.897 11.335 1.00 95.00 100 TYR A C 1
ATOM 808 O O . TYR A 1 100 ? -1.927 -5.241 12.373 1.00 95.00 100 TYR A O 1
ATOM 816 N N . SER A 1 101 ? -2.425 -7.109 11.223 1.00 94.75 101 SER A N 1
ATOM 817 C CA . SER A 1 101 ? -2.801 -7.912 12.384 1.00 94.75 101 SER A CA 1
ATOM 818 C C . SER A 1 101 ? -1.581 -8.723 12.796 1.00 94.75 101 SER A C 1
ATOM 820 O O . SER A 1 101 ? -1.022 -9.441 11.967 1.00 94.75 101 SER A O 1
ATOM 822 N N . VAL A 1 102 ? -1.143 -8.596 14.042 1.00 95.12 102 VAL A N 1
ATOM 823 C CA . VAL A 1 102 ? 0.014 -9.317 14.582 1.00 95.12 102 VAL A CA 1
ATOM 824 C C . VAL A 1 102 ? -0.432 -10.219 15.720 1.00 95.12 102 VAL A C 1
ATOM 826 O O . VAL A 1 102 ? -1.323 -9.862 16.488 1.00 95.12 102 VAL A O 1
ATOM 829 N N . SER A 1 103 ? 0.200 -11.380 15.836 1.00 93.81 103 SER A N 1
ATOM 830 C CA . SER A 1 103 ? -0.008 -12.304 16.948 1.00 93.81 103 SER A CA 1
ATOM 831 C C . SER A 1 103 ? 1.342 -12.733 17.516 1.00 93.81 103 SER A C 1
ATOM 833 O O . SER A 1 103 ? 2.296 -13.005 16.775 1.00 93.81 103 SER A O 1
ATOM 835 N N . THR A 1 104 ? 1.418 -12.741 18.841 1.00 92.88 104 THR A N 1
ATOM 836 C CA . THR A 1 104 ? 2.564 -13.133 19.662 1.00 92.88 104 THR A CA 1
ATOM 837 C C . THR A 1 104 ? 2.183 -14.348 20.517 1.00 92.88 104 THR A C 1
ATOM 839 O O . THR A 1 104 ? 1.061 -14.843 20.456 1.00 92.88 104 THR A O 1
ATOM 842 N N . ALA A 1 105 ? 3.111 -14.850 21.337 1.00 87.62 105 ALA A N 1
ATOM 843 C CA . ALA A 1 105 ? 2.946 -16.110 22.073 1.00 87.62 105 ALA A CA 1
ATOM 844 C C . ALA A 1 105 ? 1.724 -16.189 23.016 1.00 87.62 105 ALA A C 1
ATOM 846 O O . ALA A 1 105 ? 1.356 -17.288 23.432 1.00 87.62 105 ALA A O 1
ATOM 847 N N . GLY A 1 106 ? 1.109 -15.061 23.376 1.00 82.38 106 GLY A N 1
ATOM 848 C CA . GLY A 1 106 ? -0.095 -15.043 24.213 1.00 82.38 106 GLY A CA 1
ATOM 849 C C . GLY A 1 106 ? -1.040 -13.866 23.985 1.00 82.38 106 GLY A C 1
ATOM 850 O O . GLY A 1 106 ? -2.089 -13.833 24.616 1.00 82.38 106 GLY A O 1
ATOM 851 N N . HIS A 1 107 ? -0.685 -12.923 23.112 1.00 85.81 107 HIS A N 1
ATOM 852 C CA . HIS A 1 107 ? -1.474 -11.732 22.808 1.00 85.81 107 HIS A CA 1
ATOM 853 C C . HIS A 1 107 ? -1.354 -11.392 21.322 1.00 85.81 107 HIS A C 1
ATOM 855 O O . HIS A 1 107 ? -0.691 -12.081 20.545 1.00 85.81 107 HIS A O 1
ATOM 861 N N . GLY A 1 108 ? -1.985 -10.301 20.925 1.00 92.19 108 GLY A N 1
ATOM 862 C CA . GLY A 1 108 ? -1.915 -9.788 19.579 1.00 92.19 108 GLY A CA 1
ATOM 863 C C . GLY A 1 108 ? -2.655 -8.475 19.477 1.00 92.19 108 GLY A C 1
ATOM 864 O O . GLY A 1 108 ? -3.107 -7.886 20.465 1.00 92.19 108 GLY A O 1
ATOM 865 N N . GLY A 1 109 ? -2.791 -8.020 18.248 1.00 94.94 109 GLY A N 1
ATOM 866 C CA . GLY A 1 109 ? -3.569 -6.837 17.975 1.00 94.94 109 GLY A CA 1
ATOM 867 C C . GLY A 1 109 ? -3.365 -6.320 16.572 1.00 94.94 109 GLY A C 1
ATOM 868 O O . GLY A 1 109 ? -2.673 -6.909 15.739 1.00 94.94 109 GLY A O 1
ATOM 869 N N . VAL A 1 110 ? -3.980 -5.178 16.314 1.00 96.81 110 VAL A N 1
ATOM 870 C CA . VAL A 1 110 ? -3.844 -4.471 15.049 1.00 96.81 110 VAL A CA 1
ATOM 871 C C . VAL A 1 110 ? -2.857 -3.329 15.233 1.00 96.81 110 VAL A C 1
ATOM 873 O O . VAL A 1 110 ? -3.029 -2.473 16.098 1.00 96.81 110 VAL A O 1
ATOM 876 N N . MET A 1 111 ? -1.823 -3.302 14.399 1.00 96.88 111 MET A N 1
ATOM 877 C CA . MET A 1 111 ? -0.840 -2.225 14.333 1.00 96.88 111 MET A CA 1
ATOM 878 C C . MET A 1 111 ? -1.056 -1.428 13.052 1.00 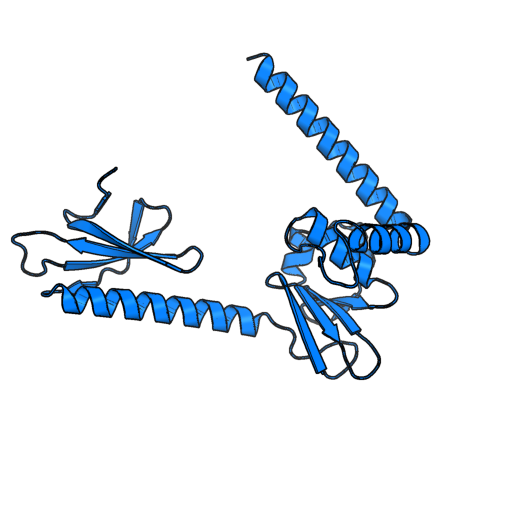96.88 111 MET A C 1
ATOM 880 O O . MET A 1 111 ? -0.976 -1.967 11.947 1.00 96.88 111 MET A O 1
ATOM 884 N N . VAL A 1 112 ? -1.310 -0.130 13.190 1.00 96.38 112 VAL A N 1
ATOM 885 C CA . VAL A 1 112 ? -1.544 0.793 12.073 1.00 96.38 112 VAL A CA 1
ATOM 886 C C . VAL A 1 112 ? -0.481 1.881 12.107 1.00 96.38 112 VAL A C 1
ATOM 888 O O . VAL A 1 112 ? -0.235 2.469 13.155 1.00 96.38 112 VAL A O 1
ATOM 891 N N . ARG A 1 113 ? 0.170 2.185 10.983 1.00 94.75 113 ARG A N 1
ATOM 892 C CA . ARG A 1 113 ? 1.107 3.316 10.918 1.00 94.75 113 ARG A CA 1
ATOM 893 C C . ARG A 1 113 ? 0.375 4.602 11.270 1.00 94.75 113 ARG A C 1
ATOM 895 O O . ARG A 1 113 ? -0.709 4.850 10.742 1.00 94.75 113 ARG A O 1
ATOM 902 N N . GLN A 1 114 ? 0.990 5.437 12.102 1.00 94.69 114 GLN A N 1
ATOM 903 C CA . GLN A 1 114 ? 0.370 6.692 12.534 1.00 94.69 114 GLN A CA 1
ATOM 904 C C . GLN A 1 114 ? -0.057 7.560 11.348 1.00 94.69 114 GLN A C 1
ATOM 906 O O . GLN A 1 114 ? -1.197 7.999 11.309 1.00 94.69 114 GLN A O 1
ATOM 911 N N . GLU A 1 115 ? 0.788 7.696 10.323 1.00 93.06 115 GLU A N 1
ATOM 912 C CA . GLU A 1 115 ? 0.464 8.454 9.104 1.00 93.06 115 GLU A CA 1
ATOM 913 C C . GLU A 1 115 ? -0.806 7.943 8.398 1.00 93.06 115 GLU A C 1
ATOM 915 O O . GLU A 1 115 ? -1.613 8.724 7.889 1.00 93.06 115 GLU A O 1
ATOM 920 N N . LEU A 1 116 ? -1.008 6.619 8.371 1.00 93.88 116 LEU A N 1
ATOM 921 C CA . LEU A 1 116 ? -2.202 6.009 7.790 1.00 93.88 116 LEU A CA 1
ATOM 922 C C . LEU A 1 116 ? -3.426 6.273 8.672 1.00 93.88 116 LEU A C 1
ATOM 924 O O . LEU A 1 116 ? -4.475 6.662 8.159 1.00 93.88 116 LEU A O 1
ATOM 928 N N . ALA A 1 117 ? -3.288 6.096 9.986 1.00 94.56 117 ALA A N 1
ATOM 929 C CA . ALA A 1 117 ? -4.360 6.355 10.937 1.00 94.56 117 ALA A CA 1
ATOM 930 C C . ALA A 1 117 ? -4.770 7.837 10.939 1.00 94.56 117 ALA A C 1
ATOM 932 O O . ALA A 1 117 ? -5.953 8.148 10.923 1.00 94.56 117 ALA A O 1
ATOM 933 N N . GLU A 1 118 ? -3.831 8.777 10.896 1.00 94.62 118 GLU A N 1
ATOM 934 C CA . GLU A 1 118 ? -4.125 10.214 10.846 1.00 94.62 118 GLU A CA 1
ATOM 935 C C . GLU A 1 118 ? -4.877 10.615 9.580 1.00 94.62 118 GLU A C 1
ATOM 937 O O . GLU A 1 118 ? -5.779 11.455 9.624 1.00 94.62 118 GLU A O 1
ATOM 942 N N . LYS A 1 119 ? -4.518 10.003 8.452 1.00 93.94 119 LYS A N 1
ATOM 943 C CA . LYS A 1 119 ? -5.152 10.275 7.167 1.00 93.94 119 LYS A CA 1
ATOM 944 C C . LYS A 1 119 ? -6.537 9.642 7.061 1.00 93.94 119 LYS A C 1
ATOM 946 O O . LYS A 1 119 ? -7.457 10.254 6.515 1.00 93.94 119 LYS A O 1
ATOM 951 N N . GLU A 1 120 ? -6.679 8.402 7.522 1.00 93.62 120 GLU A N 1
ATOM 952 C CA . GLU A 1 120 ? -7.859 7.591 7.238 1.00 93.62 120 GLU A CA 1
ATOM 953 C C . GLU A 1 120 ? -8.791 7.426 8.443 1.00 93.62 120 GLU A C 1
ATOM 955 O O . GLU A 1 120 ? -10.005 7.389 8.243 1.00 93.62 120 GLU A O 1
ATOM 960 N N . PHE A 1 121 ? -8.289 7.358 9.674 1.00 95.31 121 PHE A N 1
ATOM 961 C CA . PHE A 1 121 ? -9.110 7.033 10.843 1.00 95.31 121 PHE A CA 1
ATOM 962 C C . PHE A 1 121 ? -9.763 8.269 11.460 1.00 95.31 121 PHE A C 1
ATOM 964 O O . PHE A 1 121 ? -9.215 9.376 11.497 1.00 95.31 121 PHE A O 1
ATOM 971 N N . ARG A 1 122 ? -10.962 8.058 12.006 1.00 93.88 122 ARG A N 1
ATOM 972 C CA . ARG A 1 122 ? -11.658 9.048 12.840 1.00 93.88 122 ARG A CA 1
ATOM 973 C C . ARG A 1 122 ? -10.852 9.377 14.099 1.00 93.88 122 ARG A C 1
ATOM 975 O O . ARG A 1 122 ? -10.036 8.580 14.555 1.00 93.88 122 ARG A O 1
ATOM 982 N N . LYS A 1 123 ? -11.081 10.562 14.674 1.00 94.31 123 LYS A N 1
ATOM 983 C CA . LYS A 1 123 ? -10.381 11.000 15.895 1.00 94.31 123 LYS A CA 1
ATOM 984 C C . LYS A 1 123 ? -10.657 10.043 17.053 1.00 94.31 123 LYS A C 1
ATOM 986 O O . LYS A 1 123 ? -9.723 9.596 17.697 1.00 94.31 123 LYS A O 1
ATOM 991 N N . GLU A 1 124 ? -11.917 9.673 17.224 1.00 94.88 124 GLU A N 1
ATOM 992 C CA . GLU A 1 124 ? -12.396 8.783 18.278 1.00 94.88 124 GLU A CA 1
ATOM 993 C C . GLU A 1 124 ? -11.782 7.385 18.142 1.00 94.88 124 GLU A C 1
ATOM 995 O O . GLU A 1 124 ? -11.387 6.785 19.130 1.00 94.88 124 GLU A O 1
ATOM 1000 N N . ALA A 1 125 ? -11.606 6.894 16.908 1.00 94.25 125 ALA A N 1
ATOM 1001 C CA . ALA A 1 125 ? -10.914 5.629 16.671 1.00 94.25 125 ALA A CA 1
ATOM 1002 C C . ALA A 1 125 ? -9.436 5.693 17.070 1.00 94.25 125 ALA A C 1
ATOM 1004 O O . ALA A 1 125 ? -8.876 4.702 17.531 1.00 94.25 125 ALA A O 1
ATOM 1005 N N . ARG A 1 126 ? -8.782 6.843 16.869 1.00 95.44 126 ARG A N 1
ATOM 1006 C CA . ARG A 1 126 ? -7.378 7.030 17.254 1.00 95.44 126 ARG A CA 1
ATOM 1007 C C . ARG A 1 126 ? -7.191 7.144 18.763 1.00 95.44 126 ARG A C 1
ATOM 1009 O O . ARG A 1 126 ? -6.137 6.770 19.253 1.00 95.44 126 ARG A O 1
ATOM 1016 N N . GLU A 1 127 ? -8.203 7.626 19.476 1.00 94.62 127 GLU A N 1
ATOM 1017 C CA . GLU A 1 127 ? -8.204 7.731 20.940 1.00 94.62 127 GLU A CA 1
ATOM 1018 C C . GLU A 1 127 ? -8.422 6.379 21.639 1.00 94.62 127 GLU A C 1
ATOM 1020 O O . GLU A 1 127 ? -8.030 6.240 22.792 1.00 94.62 127 GLU A O 1
ATOM 1025 N N . CYS A 1 128 ? -8.987 5.379 20.949 1.00 94.00 128 CYS A N 1
ATOM 1026 C CA . CYS A 1 128 ? -9.108 4.008 21.466 1.00 94.00 128 CYS A CA 1
ATOM 1027 C C . CYS A 1 128 ? -7.781 3.230 21.467 1.00 94.00 128 CYS A C 1
ATOM 1029 O O . CYS A 1 128 ? -7.665 2.245 22.181 1.00 94.00 128 CYS A O 1
ATOM 1031 N N . GLY A 1 129 ? -6.814 3.613 20.630 1.00 93.81 129 GLY A N 1
ATOM 1032 C CA . GLY A 1 129 ? -5.522 2.932 20.540 1.00 93.81 129 GLY A CA 1
ATOM 1033 C C . GLY A 1 129 ? -4.451 3.597 21.402 1.00 93.81 129 GLY A C 1
ATOM 1034 O O . GLY A 1 129 ? -4.629 4.703 21.914 1.00 93.81 129 GLY A O 1
ATOM 1035 N N . PHE A 1 130 ? -3.289 2.958 21.497 1.00 95.19 130 PHE A N 1
ATOM 1036 C CA . PHE A 1 130 ? -2.096 3.543 22.112 1.00 95.19 130 PHE A CA 1
ATOM 1037 C C . PHE A 1 130 ? -0.941 3.610 21.113 1.00 95.19 130 PHE A C 1
ATOM 1039 O O . PHE A 1 130 ? -0.864 2.829 20.167 1.00 95.19 130 PHE A O 1
ATOM 1046 N N . VAL A 1 131 ? -0.045 4.575 21.295 1.00 95.25 131 VAL A N 1
ATOM 1047 C CA . VAL A 1 131 ? 1.069 4.809 20.371 1.00 95.25 131 VAL A CA 1
ATOM 1048 C C . VAL A 1 131 ? 2.324 4.094 20.860 1.00 95.25 131 VAL A C 1
ATOM 1050 O O . VAL A 1 131 ? 2.731 4.297 21.998 1.00 95.25 131 VAL A O 1
ATOM 1053 N N . GLU A 1 132 ? 2.965 3.335 19.970 1.00 93.12 132 GLU A N 1
ATOM 1054 C CA . GLU A 1 132 ? 4.266 2.696 20.190 1.00 93.12 132 GLU A CA 1
ATOM 1055 C C . GLU A 1 132 ? 5.186 2.995 18.994 1.00 93.12 132 GLU A C 1
ATOM 1057 O O . GLU A 1 132 ? 5.003 2.488 17.882 1.00 93.12 132 GLU A O 1
ATOM 1062 N N . GLY A 1 133 ? 6.172 3.874 19.186 1.00 91.38 133 GLY A N 1
ATOM 1063 C CA . GLY A 1 133 ? 7.076 4.294 18.112 1.00 91.38 133 GLY A CA 1
ATOM 1064 C C . GLY A 1 133 ? 6.333 4.961 16.948 1.00 91.38 133 GLY A C 1
ATOM 1065 O O . GLY A 1 133 ? 5.756 6.027 17.122 1.00 91.38 133 GLY A O 1
ATOM 1066 N N . ALA A 1 134 ? 6.358 4.348 15.757 1.00 92.25 134 ALA A N 1
ATOM 1067 C CA . ALA A 1 134 ? 5.662 4.820 14.547 1.00 92.25 134 ALA A CA 1
ATOM 1068 C C . ALA A 1 134 ? 4.251 4.216 14.365 1.00 92.25 134 ALA A C 1
ATOM 1070 O O . ALA A 1 134 ? 3.595 4.436 13.338 1.00 92.25 134 ALA A O 1
ATOM 1071 N N . TRP A 1 135 ? 3.787 3.446 15.350 1.00 95.38 135 TRP A N 1
ATOM 1072 C CA . TRP A 1 135 ? 2.568 2.650 15.278 1.00 95.38 135 TRP A CA 1
ATOM 1073 C C . TRP A 1 135 ? 1.504 3.161 16.238 1.00 95.38 135 TRP A C 1
ATOM 1075 O O . TRP A 1 135 ? 1.801 3.628 17.332 1.00 95.38 135 TRP A O 1
ATOM 1085 N N . LEU A 1 136 ? 0.258 3.053 15.800 1.00 96.94 136 LEU A N 1
ATOM 1086 C CA . LEU A 1 136 ? -0.935 3.121 16.618 1.00 96.94 136 LEU A CA 1
ATOM 1087 C C . LEU A 1 136 ? -1.463 1.692 16.766 1.00 96.94 136 LEU A C 1
ATOM 1089 O O . LEU A 1 136 ? -1.830 1.047 15.777 1.00 96.94 136 LEU A O 1
ATOM 1093 N N . CYS A 1 137 ? -1.427 1.198 17.993 1.00 96.31 137 CYS A N 1
ATOM 1094 C CA . CYS A 1 137 ? -1.652 -0.187 18.364 1.00 96.31 137 CYS A CA 1
ATOM 1095 C C . CYS A 1 137 ? -3.021 -0.346 19.027 1.00 96.31 137 CYS A C 1
ATOM 1097 O O . CYS A 1 137 ? -3.443 0.486 19.831 1.00 96.31 137 CYS A O 1
ATOM 1099 N N . TYR A 1 138 ? -3.690 -1.439 18.679 1.00 96.25 138 TYR A N 1
ATOM 1100 C CA . TYR A 1 138 ? -5.015 -1.810 19.154 1.00 96.25 138 TYR A CA 1
ATOM 1101 C C . TYR A 1 138 ? -4.965 -3.252 19.639 1.00 96.25 138 TYR A C 1
ATOM 1103 O O . TYR A 1 138 ? -4.763 -4.154 18.827 1.00 96.25 138 TYR A O 1
ATOM 1111 N N . GLU A 1 139 ? -5.122 -3.474 20.939 1.00 93.19 139 GLU A N 1
ATOM 1112 C CA . GLU A 1 139 ? -5.046 -4.816 21.523 1.00 93.19 139 GLU A CA 1
ATOM 1113 C C . GLU A 1 139 ? -6.192 -5.702 21.019 1.00 93.19 139 GLU A C 1
ATOM 1115 O O . GLU A 1 139 ? -7.327 -5.240 20.909 1.00 93.19 139 GLU A O 1
ATOM 1120 N N . GLU A 1 140 ? -5.902 -6.965 20.698 1.00 87.25 140 GLU A N 1
ATOM 1121 C CA . GLU A 1 140 ? -6.847 -7.914 20.088 1.00 87.25 140 GLU A CA 1
ATOM 1122 C C . GLU A 1 140 ? -8.174 -8.034 20.855 1.00 87.25 140 GLU A C 1
ATOM 1124 O O . GLU A 1 140 ? -9.244 -7.954 20.243 1.00 87.25 140 GLU A O 1
ATOM 1129 N N . ASP A 1 141 ? -8.100 -8.153 22.182 1.00 82.75 141 ASP A N 1
ATOM 1130 C CA . ASP A 1 141 ? -9.255 -8.419 23.049 1.00 82.75 141 ASP A CA 1
ATOM 1131 C C . ASP A 1 141 ? -10.068 -7.166 23.407 1.00 82.75 141 ASP A C 1
ATOM 1133 O O . ASP A 1 141 ? -11.229 -7.269 23.814 1.00 82.75 141 ASP A O 1
ATOM 1137 N N . CYS A 1 142 ? -9.476 -5.982 23.242 1.00 83.25 142 CYS A N 1
ATOM 1138 C CA . CYS A 1 142 ? -10.069 -4.716 23.668 1.00 83.25 142 CYS A CA 1
ATOM 1139 C C . CYS A 1 142 ? -10.435 -3.841 22.466 1.00 83.25 142 CYS A C 1
ATOM 1141 O O . CYS A 1 142 ? -11.604 -3.505 22.263 1.00 83.25 142 CYS A O 1
ATOM 1143 N N . ASP A 1 143 ? -9.453 -3.496 21.632 1.00 91.00 143 ASP A N 1
ATOM 1144 C CA . ASP A 1 143 ? -9.536 -2.354 20.713 1.00 91.00 143 ASP A CA 1
ATOM 1145 C C . ASP A 1 143 ? -9.356 -2.741 19.239 1.00 91.00 143 ASP A C 1
ATOM 1147 O O . ASP A 1 143 ? -9.716 -1.970 18.346 1.00 91.00 143 ASP A O 1
ATOM 1151 N N . GLY A 1 144 ? -8.860 -3.947 18.950 1.00 91.31 144 GLY A N 1
ATOM 1152 C CA . GLY A 1 144 ? -8.678 -4.483 17.596 1.00 91.31 144 GLY A CA 1
ATOM 1153 C C . GLY A 1 144 ? -9.905 -4.310 16.683 1.00 91.31 144 GLY A C 1
ATOM 1154 O O . GLY A 1 144 ? -9.751 -3.862 15.538 1.00 91.31 144 GLY A O 1
ATOM 1155 N N . PRO A 1 145 ? -11.143 -4.557 17.167 1.00 94.56 145 PRO A N 1
ATOM 1156 C CA . PRO A 1 145 ? -12.360 -4.320 16.392 1.00 94.56 145 PRO A CA 1
ATOM 1157 C C . PRO A 1 145 ? -12.527 -2.876 15.885 1.00 94.56 145 PRO A C 1
ATOM 1159 O O . PRO A 1 145 ? -13.133 -2.679 14.827 1.00 94.56 145 PRO A O 1
ATOM 1162 N N . VAL A 1 146 ? -11.999 -1.868 16.594 1.00 95.69 146 VAL A N 1
ATOM 1163 C CA . VAL A 1 146 ? -12.094 -0.445 16.208 1.00 95.69 146 VAL A CA 1
ATOM 1164 C C . VAL A 1 146 ? -11.287 -0.205 14.935 1.00 95.69 146 VAL A C 1
ATOM 1166 O O . VAL A 1 146 ? -11.825 0.295 13.943 1.00 95.69 146 VAL A O 1
ATOM 1169 N N . ALA A 1 147 ? -10.023 -0.638 14.927 1.00 95.69 147 ALA A N 1
ATOM 1170 C CA . ALA A 1 147 ? -9.138 -0.501 13.774 1.00 95.69 147 ALA A CA 1
ATOM 1171 C C . ALA A 1 147 ? -9.676 -1.254 12.551 1.00 95.69 147 ALA A C 1
ATOM 1173 O O . ALA A 1 147 ? -9.738 -0.698 11.451 1.00 95.69 147 ALA A O 1
ATOM 1174 N N . LEU A 1 148 ? -10.140 -2.494 12.740 1.00 94.88 148 LEU A N 1
ATOM 1175 C CA . LEU A 1 148 ? -10.728 -3.290 11.660 1.00 94.88 148 LEU A CA 1
ATOM 1176 C C . LEU A 1 148 ? -11.953 -2.601 11.051 1.00 94.88 148 LEU A C 1
ATOM 1178 O O . LEU A 1 148 ? -12.095 -2.559 9.827 1.00 94.88 148 LEU A O 1
ATOM 1182 N N . ARG A 1 149 ? -12.825 -2.013 11.877 1.00 95.50 149 ARG A N 1
ATOM 1183 C CA . ARG A 1 149 ? -14.027 -1.327 11.390 1.00 95.50 149 ARG A CA 1
ATOM 1184 C C . ARG A 1 149 ? -13.701 -0.057 10.606 1.00 95.50 149 ARG A C 1
ATOM 1186 O O . ARG A 1 149 ? -14.343 0.173 9.577 1.00 95.50 149 ARG A O 1
ATOM 1193 N N . GLU A 1 150 ? -12.716 0.732 11.039 1.00 96.00 150 GLU A N 1
ATOM 1194 C CA . GLU A 1 150 ? -12.223 1.889 10.275 1.00 96.00 150 GLU A CA 1
ATOM 1195 C C . GLU A 1 150 ? -11.669 1.455 8.911 1.00 96.00 150 GLU A C 1
ATOM 1197 O O . GLU A 1 150 ? -12.065 2.004 7.880 1.00 96.00 150 GLU A O 1
ATOM 1202 N N . LEU A 1 151 ? -10.818 0.424 8.877 1.00 95.19 151 LEU A N 1
ATOM 1203 C CA . LEU A 1 151 ? -10.240 -0.090 7.631 1.00 95.19 151 LEU A CA 1
ATOM 1204 C C . LEU A 1 151 ? -11.319 -0.581 6.655 1.00 95.19 151 LEU A C 1
ATOM 1206 O O . LEU A 1 151 ? -11.249 -0.291 5.456 1.00 95.19 151 LEU A O 1
ATOM 1210 N N . MET A 1 152 ? -12.351 -1.267 7.150 1.00 94.00 152 MET A N 1
ATOM 1211 C CA . MET A 1 152 ? -13.475 -1.713 6.320 1.00 94.00 152 MET A CA 1
ATOM 1212 C C . MET A 1 152 ? -14.332 -0.552 5.807 1.00 94.00 152 MET A C 1
ATOM 1214 O O . MET A 1 152 ? -14.724 -0.543 4.640 1.00 94.00 152 MET A O 1
ATOM 1218 N N . ASP A 1 153 ? -14.616 0.454 6.640 1.00 93.06 153 ASP A N 1
ATOM 1219 C CA . ASP A 1 153 ? -15.364 1.651 6.223 1.00 93.06 153 ASP A CA 1
ATOM 1220 C C . ASP A 1 153 ? -14.658 2.401 5.087 1.00 93.06 153 ASP A C 1
ATOM 1222 O O . ASP A 1 153 ? -15.307 2.983 4.212 1.00 93.06 153 ASP A O 1
ATOM 1226 N N . LYS A 1 154 ? -13.323 2.364 5.092 1.00 92.25 154 LYS A N 1
ATOM 1227 C CA . LYS A 1 154 ? -12.459 2.952 4.064 1.00 92.25 154 LYS A CA 1
ATOM 1228 C C . LYS A 1 154 ? -12.209 2.034 2.874 1.00 92.25 154 LYS A C 1
ATOM 1230 O O . LYS A 1 154 ? -11.573 2.466 1.916 1.00 92.25 154 LYS A O 1
ATOM 1235 N N . LYS A 1 155 ? -12.753 0.811 2.893 1.00 92.31 155 LYS A N 1
ATOM 1236 C CA . LYS A 1 155 ? -12.538 -0.231 1.874 1.00 92.31 155 LYS A CA 1
ATOM 1237 C C . LYS A 1 155 ? -11.060 -0.585 1.684 1.00 92.31 155 LYS A C 1
ATOM 1239 O O . LYS A 1 155 ? -10.657 -0.988 0.598 1.00 92.31 155 LYS A O 1
ATOM 1244 N N . LEU A 1 156 ? -10.267 -0.404 2.736 1.00 90.94 156 LEU A N 1
ATOM 1245 C CA . LEU A 1 156 ? -8.862 -0.803 2.778 1.00 90.94 156 LEU A CA 1
ATOM 1246 C C . LEU A 1 156 ? -8.722 -2.266 3.196 1.00 90.94 156 LEU A C 1
ATOM 1248 O O . LEU A 1 156 ? -7.752 -2.910 2.823 1.00 90.94 156 LEU A O 1
ATOM 1252 N N . TYR A 1 157 ? -9.713 -2.785 3.919 1.00 91.31 157 TYR A N 1
ATOM 1253 C CA . TYR A 1 157 ? -9.804 -4.176 4.330 1.00 91.31 157 TYR A CA 1
ATOM 1254 C C . TYR A 1 157 ? -11.188 -4.731 3.994 1.00 91.31 157 TYR A C 1
ATOM 1256 O O . TYR A 1 157 ? -12.200 -4.042 4.153 1.00 91.31 157 TYR A O 1
ATOM 1264 N N . GLN A 1 158 ? -11.237 -5.978 3.535 1.00 90.62 158 GLN A N 1
ATOM 1265 C CA . GLN A 1 158 ? -12.483 -6.692 3.298 1.00 90.62 158 GLN A CA 1
ATOM 1266 C C . GLN A 1 158 ? -12.600 -7.828 4.304 1.00 90.62 158 GLN A C 1
ATOM 1268 O O . GLN A 1 158 ? -11.686 -8.635 4.443 1.00 90.62 158 GLN A O 1
ATOM 1273 N N . ALA A 1 159 ? -13.740 -7.881 4.993 1.00 88.00 159 ALA A N 1
ATOM 1274 C CA . ALA A 1 159 ? -14.015 -8.935 5.953 1.00 88.00 159 ALA A CA 1
ATOM 1275 C C . ALA A 1 159 ? -13.869 -10.325 5.299 1.00 88.00 159 ALA A C 1
ATOM 1277 O O . ALA A 1 159 ? -14.355 -10.521 4.177 1.00 88.00 159 ALA A O 1
ATOM 1278 N N . PRO A 1 160 ? -13.236 -11.289 5.986 1.00 86.69 160 PRO A N 1
ATOM 1279 C CA . PRO A 1 160 ? -13.011 -12.612 5.438 1.00 86.69 160 PRO A CA 1
ATOM 1280 C C . PRO A 1 160 ? -14.345 -13.331 5.238 1.00 86.69 160 PRO A C 1
ATOM 1282 O O . PRO A 1 160 ? -15.231 -13.298 6.094 1.00 86.69 160 PRO A O 1
ATOM 1285 N N . VAL A 1 161 ? -14.466 -14.010 4.100 1.00 89.19 161 VAL A N 1
ATOM 1286 C CA . VAL A 1 161 ? -15.565 -14.933 3.812 1.00 89.19 161 VAL A CA 1
ATOM 1287 C C . VAL A 1 161 ? -14.959 -16.317 3.648 1.00 89.19 161 VAL A C 1
ATOM 1289 O O . VAL A 1 161 ? -14.193 -16.560 2.719 1.00 89.19 161 VAL A O 1
ATOM 1292 N N . ASN A 1 162 ? -15.259 -17.211 4.583 1.00 87.88 162 ASN A N 1
ATOM 1293 C CA . ASN A 1 162 ? -14.662 -18.541 4.655 1.00 87.88 162 ASN A CA 1
ATOM 1294 C C . ASN A 1 162 ? -15.630 -19.533 5.327 1.00 87.88 162 ASN A C 1
ATOM 1296 O O . ASN A 1 162 ? -16.802 -19.234 5.541 1.00 87.88 162 ASN A O 1
ATOM 1300 N N . GLN A 1 163 ? -15.149 -20.735 5.652 1.00 86.75 163 GLN A N 1
ATOM 1301 C CA . GLN A 1 163 ? -15.967 -21.778 6.285 1.00 86.75 163 GLN A CA 1
ATOM 1302 C C . GLN A 1 163 ? -16.521 -21.400 7.672 1.00 86.75 163 GLN A C 1
ATOM 1304 O O . GLN A 1 163 ? -17.484 -22.015 8.122 1.00 86.75 163 GLN A O 1
ATOM 1309 N N . TYR A 1 164 ? -15.929 -20.400 8.333 1.00 84.00 164 TYR A N 1
ATOM 1310 C CA . TYR A 1 164 ? -16.334 -19.915 9.654 1.00 84.00 164 TYR A CA 1
ATOM 1311 C C . TYR A 1 164 ? -17.225 -18.672 9.580 1.00 84.00 164 TYR A C 1
ATOM 1313 O O . TYR A 1 164 ? -18.114 -18.523 10.413 1.00 84.00 164 TYR A O 1
ATOM 1321 N N . PHE A 1 165 ? -17.009 -17.803 8.587 1.00 86.81 165 PHE A N 1
ATOM 1322 C CA . PHE A 1 165 ? -17.755 -16.556 8.421 1.00 86.81 165 PHE A CA 1
ATOM 1323 C C . PHE A 1 165 ? -18.403 -16.470 7.044 1.00 86.81 165 PHE A C 1
ATOM 1325 O O . PHE A 1 165 ? -17.727 -16.372 6.015 1.00 86.81 165 PHE A O 1
ATOM 1332 N N . ARG A 1 166 ? -19.736 -16.436 7.028 1.00 9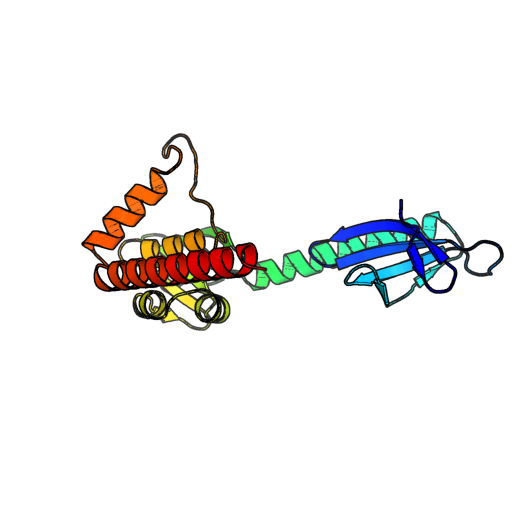0.00 166 ARG A N 1
ATOM 1333 C CA . ARG A 1 166 ? -20.513 -16.103 5.830 1.00 90.00 166 ARG A CA 1
ATOM 1334 C C . ARG A 1 166 ? -20.439 -14.596 5.555 1.00 90.00 166 ARG A C 1
ATOM 1336 O O . ARG A 1 166 ? -20.101 -13.819 6.455 1.00 90.00 166 ARG A O 1
ATOM 1343 N N . PRO A 1 167 ? -20.788 -14.146 4.334 1.00 91.38 167 PRO A N 1
ATOM 1344 C CA . PRO A 1 167 ? -20.799 -12.724 4.007 1.00 91.38 167 PRO A CA 1
ATOM 1345 C C . PRO A 1 167 ? -21.564 -11.889 5.048 1.00 91.38 167 PRO A C 1
ATOM 1347 O O . PRO A 1 167 ? -22.741 -12.131 5.307 1.00 91.38 167 PRO A O 1
ATOM 1350 N N . GLY A 1 168 ? -20.876 -10.913 5.646 1.00 89.50 168 GLY A N 1
ATOM 1351 C CA . GLY A 1 168 ? -21.424 -9.991 6.647 1.00 89.50 168 GLY A CA 1
ATOM 1352 C C . GLY A 1 168 ? -21.420 -10.492 8.098 1.00 89.50 168 GLY A C 1
ATOM 1353 O O . GLY A 1 168 ? -21.610 -9.682 9.004 1.00 89.50 168 GLY A O 1
ATOM 1354 N N . GLU A 1 169 ? -21.162 -11.778 8.367 1.00 91.62 169 GLU A N 1
ATOM 1355 C CA . GLU A 1 169 ? -21.164 -12.302 9.746 1.00 91.62 169 GLU A CA 1
ATOM 1356 C C . GLU A 1 169 ? -19.991 -11.766 10.567 1.00 91.62 169 GLU A C 1
ATOM 1358 O O . GLU A 1 169 ? -20.181 -11.340 11.706 1.00 91.62 169 GLU A O 1
ATOM 1363 N N . TYR A 1 170 ? -18.799 -11.715 9.971 1.00 90.81 170 TYR A N 1
ATOM 1364 C CA . TYR A 1 170 ? -17.614 -11.151 10.617 1.00 90.81 170 TYR A CA 1
ATOM 1365 C C . TYR A 1 170 ? -17.826 -9.674 10.990 1.00 90.81 170 TYR A C 1
ATOM 1367 O O . TYR A 1 170 ? -17.564 -9.253 12.117 1.00 90.81 170 TYR A O 1
ATOM 1375 N N . GLU A 1 171 ? -18.411 -8.893 10.077 1.00 92.44 171 GLU A N 1
ATOM 1376 C CA . GLU A 1 171 ? -18.752 -7.494 10.341 1.00 92.44 171 GLU A CA 1
ATOM 1377 C C . GLU A 1 171 ? -19.790 -7.358 11.456 1.00 92.44 171 GLU A C 1
ATOM 1379 O O . GLU A 1 171 ? -19.677 -6.469 12.297 1.00 92.44 171 GLU A O 1
ATOM 1384 N N . ALA A 1 172 ? -20.799 -8.232 11.485 1.00 92.62 172 ALA A N 1
ATOM 1385 C CA . ALA A 1 172 ? -21.814 -8.228 12.531 1.00 92.62 172 ALA A CA 1
ATOM 1386 C C . ALA A 1 172 ? -21.219 -8.553 13.911 1.00 92.62 172 ALA A C 1
ATOM 1388 O O . ALA A 1 172 ? -21.615 -7.932 14.899 1.00 92.62 172 ALA A O 1
ATOM 1389 N N . VAL A 1 173 ? -20.259 -9.480 13.990 1.00 92.19 173 VAL A N 1
ATOM 1390 C CA . VAL A 1 173 ? -19.532 -9.795 15.231 1.00 92.19 173 VAL A CA 1
ATOM 1391 C C . VAL A 1 173 ? -18.761 -8.574 15.728 1.00 92.19 173 VAL A C 1
ATOM 1393 O O . VAL A 1 173 ? -18.973 -8.157 16.868 1.00 92.19 173 VAL A O 1
ATOM 1396 N N . ILE A 1 174 ? -17.961 -7.946 14.861 1.00 92.81 174 ILE A N 1
ATOM 1397 C CA . ILE A 1 174 ? -17.219 -6.719 15.189 1.00 92.81 174 ILE A CA 1
ATOM 1398 C C . ILE A 1 174 ? -18.170 -5.609 15.641 1.00 92.81 174 ILE A C 1
ATOM 1400 O O . ILE A 1 174 ? -17.967 -5.004 16.689 1.00 92.81 174 ILE A O 1
ATOM 1404 N N . ASN A 1 175 ? -19.255 -5.375 14.900 1.00 94.19 175 ASN A N 1
ATOM 1405 C CA . ASN A 1 175 ? -20.216 -4.321 15.220 1.00 94.19 175 ASN A CA 1
ATOM 1406 C C . ASN A 1 175 ? -20.873 -4.525 16.595 1.00 94.19 175 ASN A C 1
ATOM 1408 O O . ASN A 1 175 ? -21.103 -3.545 17.302 1.00 94.19 175 ASN A O 1
ATOM 1412 N N . ARG A 1 176 ? -21.181 -5.771 16.984 1.00 93.44 176 ARG A N 1
ATOM 1413 C CA . ARG A 1 176 ? -21.727 -6.078 18.319 1.00 93.44 176 ARG A CA 1
ATOM 1414 C C . ARG A 1 176 ? -20.704 -5.836 19.424 1.00 93.44 176 ARG A C 1
ATOM 1416 O O . ARG A 1 176 ? -21.069 -5.272 20.454 1.00 93.44 176 ARG A O 1
ATOM 1423 N N . SER A 1 177 ? -19.448 -6.227 19.199 1.00 93.12 177 SER A N 1
ATOM 1424 C CA . SER A 1 177 ? -18.356 -5.956 20.140 1.00 93.12 177 SER A CA 1
ATOM 1425 C C . SER A 1 177 ? -18.203 -4.448 20.366 1.00 93.12 177 SER A C 1
ATOM 1427 O O . SER A 1 177 ? -18.304 -3.972 21.493 1.00 93.12 177 SER A O 1
ATOM 1429 N N . LEU A 1 178 ? -18.131 -3.669 19.284 1.00 94.06 178 LEU A N 1
ATOM 1430 C CA . LEU A 1 178 ? -17.990 -2.212 19.344 1.00 94.06 178 LEU A CA 1
ATOM 1431 C C . LEU A 1 178 ? -19.152 -1.511 20.048 1.00 94.06 178 LEU A C 1
ATOM 1433 O O . LEU A 1 178 ? -18.934 -0.575 20.804 1.00 94.06 178 LEU A O 1
ATOM 1437 N N . GLN A 1 179 ? -20.388 -1.963 19.838 1.00 93.50 179 GLN A N 1
ATOM 1438 C CA . GLN A 1 179 ? -21.546 -1.413 20.552 1.00 93.50 179 GLN A CA 1
ATOM 1439 C C . GLN A 1 179 ? -21.485 -1.651 22.063 1.00 93.50 179 GLN A C 1
ATOM 1441 O O . GLN A 1 179 ? -22.050 -0.864 22.819 1.00 93.50 179 GLN A O 1
ATOM 1446 N N . THR A 1 180 ? -20.831 -2.733 22.485 1.00 93.19 180 THR A N 1
ATOM 1447 C CA . THR A 1 180 ? -20.752 -3.141 23.890 1.00 93.19 180 THR A CA 1
ATOM 1448 C C . THR A 1 180 ? -19.578 -2.469 24.595 1.00 93.19 180 THR A C 1
ATOM 1450 O O . THR A 1 180 ? -19.757 -1.908 25.671 1.00 93.19 180 THR A O 1
ATOM 1453 N N . TYR A 1 181 ? -18.395 -2.506 23.979 1.00 92.19 181 TYR A N 1
ATOM 1454 C CA . TYR A 1 181 ? -17.137 -2.112 24.618 1.00 92.19 181 TYR A CA 1
ATOM 1455 C C . TYR A 1 181 ? -16.634 -0.730 24.186 1.00 92.19 181 TYR A C 1
ATOM 1457 O O . TYR A 1 181 ? -15.943 -0.075 24.955 1.00 92.19 181 TYR A O 1
ATOM 1465 N N . HIS A 1 182 ? -17.054 -0.239 23.013 1.00 93.62 182 HIS A N 1
ATOM 1466 C CA . HIS A 1 182 ? -16.650 1.060 22.453 1.00 93.62 182 HIS A CA 1
ATOM 1467 C C . HIS A 1 182 ? -17.854 1.934 22.046 1.00 93.62 182 HIS A C 1
ATOM 1469 O O . HIS A 1 182 ? -17.945 2.387 20.896 1.00 93.62 182 HIS A O 1
ATOM 1475 N N . PRO A 1 183 ? -18.822 2.184 22.955 1.00 94.00 183 PRO A N 1
ATOM 1476 C CA . PRO A 1 183 ? -20.074 2.857 22.610 1.00 94.00 183 PRO A CA 1
ATOM 1477 C C . PRO A 1 183 ? -19.872 4.302 22.134 1.00 94.00 183 PRO A C 1
ATOM 1479 O O . PRO A 1 183 ? -20.599 4.752 21.248 1.00 94.00 183 PRO A O 1
ATOM 1482 N N . GLU A 1 184 ? -18.885 5.021 22.674 1.00 93.69 184 GLU A N 1
ATOM 1483 C CA . GLU A 1 184 ? -18.578 6.403 22.278 1.00 93.69 184 GLU A CA 1
ATOM 1484 C C . GLU A 1 184 ? -18.079 6.471 20.829 1.00 93.69 184 GLU A C 1
ATOM 1486 O O . GLU A 1 184 ? -18.650 7.191 20.003 1.00 93.69 184 GLU A O 1
ATOM 1491 N N . TYR A 1 185 ? -17.096 5.633 20.485 1.00 94.94 185 TYR A N 1
ATOM 1492 C CA . TYR A 1 185 ? -16.632 5.460 19.109 1.00 94.94 185 TYR A CA 1
ATOM 1493 C C . TYR A 1 185 ? -17.781 5.056 18.172 1.00 94.94 185 TYR A C 1
ATOM 1495 O O . TYR A 1 185 ? -17.953 5.640 17.096 1.00 94.94 185 TYR A O 1
ATOM 1503 N N . TRP A 1 186 ? -18.619 4.095 18.581 1.00 95.75 186 TRP A N 1
ATOM 1504 C CA . TRP A 1 186 ? -19.738 3.631 17.760 1.00 95.75 186 TRP A CA 1
ATOM 1505 C C . TRP A 1 186 ? -20.746 4.749 17.457 1.00 95.75 186 TRP A C 1
ATOM 1507 O O . TRP A 1 186 ? -21.212 4.886 16.319 1.00 95.75 186 TRP A O 1
ATOM 1517 N N . GLN A 1 187 ? -21.063 5.581 18.451 1.00 94.50 187 GLN A N 1
ATOM 1518 C CA . GLN A 1 187 ? -21.942 6.737 18.279 1.00 94.50 187 GLN A CA 1
ATOM 1519 C C . GLN A 1 187 ? -21.331 7.781 17.337 1.00 94.50 187 GLN A C 1
ATOM 1521 O O . GLN A 1 187 ? -22.022 8.256 16.427 1.00 94.50 187 GLN A O 1
ATOM 1526 N N . ALA A 1 188 ? -20.043 8.098 17.501 1.00 93.75 188 ALA A N 1
ATOM 1527 C CA . ALA A 1 188 ? -19.329 9.029 16.628 1.00 93.75 188 ALA A CA 1
ATOM 1528 C C . ALA A 1 188 ? -19.320 8.544 15.170 1.00 93.75 188 ALA A C 1
ATOM 1530 O O . ALA A 1 188 ? -19.685 9.287 14.252 1.00 93.75 188 ALA A O 1
ATOM 1531 N N . ARG A 1 189 ? -19.028 7.257 14.955 1.00 94.06 189 ARG A N 1
ATOM 1532 C CA . ARG A 1 189 ? -19.106 6.609 13.640 1.00 94.06 189 ARG A CA 1
ATOM 1533 C C . ARG A 1 189 ? -20.505 6.718 13.031 1.00 94.06 189 ARG A C 1
ATOM 1535 O O . ARG A 1 189 ? -20.645 7.082 11.861 1.00 94.06 189 ARG A O 1
ATOM 1542 N N . ALA A 1 190 ? -21.551 6.417 13.800 1.00 93.00 190 ALA A N 1
ATOM 1543 C CA . ALA A 1 190 ? -22.930 6.491 13.321 1.00 93.00 190 ALA A CA 1
ATOM 1544 C C . ALA A 1 190 ? -23.336 7.922 12.922 1.00 93.00 190 ALA A C 1
ATOM 1546 O O . ALA A 1 190 ? -24.079 8.102 11.951 1.00 93.00 190 ALA A O 1
ATOM 1547 N N . LYS A 1 191 ? -22.844 8.937 13.643 1.00 92.19 191 LYS A N 1
ATOM 1548 C CA . LYS A 1 191 ? -23.064 10.353 13.328 1.00 92.19 191 LYS A CA 1
ATOM 1549 C C . LYS A 1 191 ? -22.385 10.754 12.014 1.00 92.19 191 LYS A C 1
ATOM 1551 O O . LYS A 1 191 ? -23.071 11.249 11.120 1.00 92.19 191 LYS A O 1
ATOM 1556 N N . ASP A 1 192 ? -21.098 10.450 11.852 1.00 90.56 192 ASP A N 1
ATOM 1557 C CA . ASP A 1 192 ? -20.330 10.749 10.630 1.00 90.56 192 ASP A CA 1
ATOM 1558 C C . ASP A 1 192 ? -20.960 10.115 9.374 1.00 90.56 192 ASP A C 1
ATOM 1560 O O . ASP A 1 192 ? -21.090 10.757 8.328 1.00 90.56 192 ASP A O 1
ATOM 1564 N N . LEU A 1 193 ? -21.431 8.867 9.476 1.00 88.12 193 LEU A N 1
ATOM 1565 C CA . LEU A 1 193 ? -22.109 8.189 8.366 1.00 88.12 193 LEU A CA 1
ATOM 1566 C C . LEU A 1 193 ? -23.431 8.867 7.981 1.00 88.12 193 LEU A C 1
ATOM 1568 O O . LEU A 1 193 ? -23.734 8.991 6.790 1.00 88.12 193 LEU A O 1
ATOM 1572 N N . LYS A 1 194 ? -24.213 9.332 8.963 1.00 88.44 194 LYS A N 1
ATOM 1573 C CA . LYS A 1 194 ? -25.453 10.079 8.702 1.00 88.44 194 LYS A CA 1
ATOM 1574 C C . LYS A 1 194 ? -25.164 11.410 8.011 1.00 88.44 194 LYS A C 1
ATOM 1576 O O . LYS A 1 194 ? -25.825 11.725 7.023 1.00 88.44 194 LYS A O 1
ATOM 1581 N N . GLU A 1 195 ? -24.168 12.155 8.483 1.00 86.62 195 GLU A N 1
ATOM 1582 C CA . GLU A 1 195 ? -23.776 13.450 7.911 1.00 86.62 195 GLU A CA 1
ATOM 1583 C C . GLU A 1 195 ? -23.290 13.305 6.459 1.00 86.62 195 GLU A C 1
ATOM 1585 O O . GLU A 1 195 ? -23.776 13.998 5.559 1.00 86.62 195 GLU A O 1
ATOM 1590 N N . LYS A 1 196 ? -22.419 12.325 6.180 1.00 83.12 196 LYS A N 1
ATOM 1591 C CA . LYS A 1 196 ? -21.967 12.012 4.811 1.00 83.12 196 LYS A CA 1
ATOM 1592 C C . LYS A 1 196 ? -23.112 11.569 3.902 1.00 83.12 196 LYS A C 1
ATOM 1594 O O . LYS A 1 196 ? -23.185 11.990 2.744 1.00 83.12 196 LYS A O 1
ATOM 1599 N N . GLY A 1 197 ? -24.030 10.756 4.425 1.00 78.75 197 GLY A N 1
ATOM 1600 C CA . GLY A 1 197 ? -25.239 10.345 3.715 1.00 78.75 197 GLY A CA 1
ATOM 1601 C C . GLY A 1 197 ? -26.087 11.546 3.292 1.00 78.75 197 GLY A C 1
ATOM 1602 O O . GLY A 1 197 ? -26.429 11.676 2.115 1.00 78.75 197 GLY A O 1
ATOM 1603 N N . GLN A 1 198 ? -26.350 12.476 4.211 1.00 72.75 198 GLN A N 1
ATOM 1604 C CA . GLN A 1 198 ? -27.120 13.693 3.937 1.00 72.75 198 GLN A CA 1
ATOM 1605 C C . GLN A 1 198 ? -26.447 14.591 2.887 1.00 72.75 198 GLN A C 1
ATOM 1607 O O . GLN A 1 198 ? -27.111 15.022 1.940 1.00 72.75 198 GLN A O 1
ATOM 1612 N N . LEU A 1 199 ? -25.133 14.815 2.990 1.00 75.81 199 LEU A N 1
ATOM 1613 C CA . LEU A 1 199 ? -24.366 15.597 2.010 1.00 75.81 199 LEU A CA 1
ATOM 1614 C C . LEU A 1 199 ? -24.429 14.984 0.603 1.00 75.81 199 LEU A C 1
ATOM 1616 O O . LEU A 1 199 ? -24.599 15.698 -0.388 1.00 75.81 199 LEU A O 1
ATOM 1620 N N . SER A 1 200 ? -24.346 13.654 0.504 1.00 77.00 200 SER A N 1
ATOM 1621 C CA . SER A 1 200 ? -24.428 12.951 -0.781 1.00 77.00 200 SER A CA 1
ATOM 1622 C C . SER A 1 200 ? -25.805 13.093 -1.447 1.00 77.00 200 SER A C 1
ATOM 1624 O O . SER A 1 200 ? -25.887 13.284 -2.663 1.00 77.00 200 SER A O 1
ATOM 1626 N N . ILE A 1 201 ? -26.885 13.076 -0.656 1.00 78.44 201 ILE A N 1
ATOM 1627 C CA . ILE A 1 201 ? -28.258 13.293 -1.134 1.00 78.44 201 ILE A CA 1
ATOM 1628 C C . ILE A 1 201 ? -28.422 14.734 -1.631 1.00 78.44 201 ILE A C 1
ATOM 1630 O O . ILE A 1 201 ? -28.952 14.950 -2.722 1.00 78.44 201 ILE A O 1
ATOM 1634 N N . GLN A 1 202 ? -27.923 15.718 -0.876 1.00 71.94 202 GLN A N 1
ATOM 1635 C CA . GLN A 1 202 ? -27.981 17.131 -1.267 1.00 71.94 202 GLN A CA 1
ATOM 1636 C C . GLN A 1 202 ? -27.225 17.403 -2.574 1.00 71.94 202 GLN A C 1
ATOM 1638 O O . GLN A 1 202 ? -27.731 18.122 -3.438 1.00 71.94 202 GLN A O 1
ATOM 1643 N N . ARG A 1 203 ? -26.041 16.804 -2.755 1.00 75.31 203 ARG A N 1
ATOM 1644 C CA . ARG A 1 203 ? -25.249 16.944 -3.986 1.00 75.31 203 ARG A CA 1
ATOM 1645 C C . ARG A 1 203 ? -25.965 16.349 -5.199 1.00 75.31 203 ARG A C 1
ATOM 1647 O O . ARG A 1 203 ? -26.099 17.031 -6.210 1.00 75.31 203 ARG A O 1
ATOM 1654 N N . LYS A 1 204 ? -26.514 15.135 -5.068 1.00 71.69 204 LYS A N 1
ATOM 1655 C CA . LYS A 1 204 ? -27.302 14.489 -6.133 1.00 71.69 204 LYS A CA 1
ATOM 1656 C C . LYS A 1 204 ? -28.557 15.279 -6.503 1.00 71.69 204 LYS A C 1
ATOM 1658 O O . LYS A 1 204 ? -28.956 15.266 -7.662 1.00 71.69 204 LYS A O 1
ATOM 1663 N N . LYS A 1 205 ? -29.187 15.960 -5.539 1.00 70.94 205 LYS A N 1
ATOM 1664 C CA . LYS A 1 205 ? -30.344 16.824 -5.808 1.00 70.94 205 LYS A CA 1
ATOM 1665 C C . LYS A 1 205 ? -29.946 18.049 -6.641 1.00 70.94 205 LYS A C 1
ATOM 1667 O O . LYS A 1 205 ? -30.569 18.294 -7.664 1.00 70.94 205 LYS A O 1
ATOM 1672 N N . LYS A 1 206 ? -28.851 18.730 -6.280 1.00 66.88 206 LYS A N 1
ATOM 1673 C CA . LYS A 1 206 ? -28.321 19.880 -7.040 1.00 66.88 206 LYS A CA 1
ATOM 1674 C C . LYS A 1 206 ? -27.850 19.526 -8.455 1.00 66.88 206 LYS A C 1
ATOM 1676 O O . LYS A 1 206 ? -27.956 20.356 -9.346 1.00 66.88 206 LYS A O 1
ATOM 1681 N N . GLU A 1 207 ? -27.314 18.324 -8.664 1.00 71.62 207 GLU A N 1
ATOM 1682 C CA . GLU A 1 207 ? -26.884 17.851 -9.991 1.00 71.62 207 GLU A CA 1
ATOM 1683 C C . GLU A 1 207 ? -28.063 17.479 -10.906 1.00 71.62 207 GLU A C 1
ATOM 1685 O O . GLU A 1 207 ? -27.916 17.545 -12.116 1.00 71.62 207 GLU A O 1
ATOM 1690 N N . ARG A 1 208 ? -29.230 17.117 -10.351 1.00 66.62 208 ARG A N 1
ATOM 1691 C CA . ARG A 1 208 ? -30.457 16.826 -11.122 1.00 66.62 208 ARG A CA 1
ATOM 1692 C C . ARG A 1 208 ? -31.278 18.069 -11.477 1.00 66.62 208 ARG A C 1
ATOM 1694 O O . ARG A 1 208 ? -32.173 17.978 -12.306 1.00 66.62 208 ARG A O 1
ATOM 1701 N N . GLU A 1 209 ? -31.014 19.189 -10.810 1.00 65.38 209 GLU A N 1
ATOM 1702 C CA . GLU A 1 209 ? -31.679 20.483 -11.028 1.00 65.38 209 GLU A CA 1
ATOM 1703 C C . GLU A 1 209 ? -30.911 21.385 -12.024 1.00 65.38 209 GLU A C 1
ATOM 1705 O O . GLU A 1 209 ? -31.328 22.517 -12.263 1.00 65.38 209 GLU A O 1
ATOM 1710 N N . ARG A 1 210 ? -29.795 20.902 -12.589 1.00 50.47 210 ARG A N 1
ATOM 1711 C CA . ARG A 1 210 ? -28.991 21.553 -13.639 1.00 50.47 210 ARG A CA 1
ATOM 1712 C C . ARG A 1 210 ? -29.153 20.827 -14.965 1.00 50.47 210 ARG A C 1
ATOM 1714 O O . ARG A 1 210 ? -29.084 21.529 -15.994 1.00 50.47 210 ARG A O 1
#

Radius of gyration: 23.99 Å; chains: 1; bounding box: 52×43×65 Å

Sequence (210 aa):
MNVRINQGYVITDSIHIGKAEFVIGEMSNTPAPFVTWECKDGNNYFWGHYLTTRKAAERDLLERAVQELEYQTRRQAEMEPQDSPWGEIQTRETLCPGAYSVSTAGHGGVMVRQELAEKEFRKEARECGFVEGAWLCYEEDCDGPVALRELMDKKLYQAPVNQYFRPGEYEAVINRSLQTYHPEYWQARAKDLKEKGQLSIQRKKKERER

Secondary structure (DSSP, 8-state):
----EETTEEEEEEEEETTEEEEEEE-TTSSS-EEEEEEETTTEEEEEEEESSHHHHHHHHHHHHHHHHHHHHHHHHHTS-S-BTTBS-SEEEEEETTEEEEE-SS-EEEEEEHHHHHHHS-HHHHHTSEEETTEEEEETTTTHHHHHHHHHHTTSS----SSS--TTHHHHHHHHHHHHH-HHHHHHHHHHHHHHHHHHHHHHHHHH--